Protein AF-E6WTG5-F1 (afdb_monomer_lite)

Structure (mmCIF, N/CA/C/O backbone):
data_AF-E6WTG5-F1
#
_entry.id   AF-E6WTG5-F1
#
loop_
_atom_site.group_PDB
_atom_site.id
_atom_site.type_symbol
_atom_site.label_atom_id
_atom_site.label_alt_id
_atom_site.label_comp_id
_atom_site.label_asym_id
_atom_site.label_entity_id
_atom_site.label_seq_id
_atom_site.pdbx_PDB_ins_code
_atom_site.Cartn_x
_atom_site.Cartn_y
_atom_site.Cartn_z
_atom_site.occupancy
_atom_site.B_iso_or_equiv
_atom_site.auth_seq_id
_atom_site.auth_comp_id
_atom_site.auth_asym_id
_atom_site.auth_atom_id
_atom_site.pdbx_PDB_model_num
ATOM 1 N N . MET A 1 1 ? -55.806 -38.878 -43.727 1.00 37.09 1 MET A N 1
ATOM 2 C CA . MET A 1 1 ? -55.555 -39.625 -42.471 1.00 37.09 1 MET A CA 1
ATOM 3 C C . MET A 1 1 ? -54.904 -38.629 -41.510 1.00 37.09 1 MET A C 1
ATOM 5 O O . MET A 1 1 ? -53.870 -38.101 -41.874 1.00 37.09 1 MET A O 1
ATOM 9 N N . ARG A 1 2 ? -55.672 -38.018 -40.585 1.00 30.31 2 ARG A N 1
ATOM 10 C CA . ARG A 1 2 ? -55.778 -38.358 -39.135 1.00 30.31 2 ARG A CA 1
ATOM 11 C C . ARG A 1 2 ? -54.402 -38.281 -38.440 1.00 30.31 2 ARG A C 1
ATOM 13 O O . ARG A 1 2 ? -53.539 -39.028 -38.864 1.00 30.31 2 ARG A O 1
ATOM 20 N N . ARG A 1 3 ? -54.117 -37.492 -37.391 1.00 32.03 3 ARG A N 1
ATOM 21 C CA . ARG A 1 3 ? -54.828 -36.660 -36.372 1.00 32.03 3 ARG A CA 1
ATOM 22 C C . ARG A 1 3 ? -53.809 -35.571 -35.916 1.00 32.03 3 ARG A C 1
ATOM 24 O O . ARG A 1 3 ? -52.623 -35.821 -36.071 1.00 32.03 3 ARG A O 1
ATOM 31 N N . GLY A 1 4 ? -54.142 -34.346 -35.483 1.00 29.91 4 GLY A N 1
ATOM 32 C CA . GLY A 1 4 ? -55.045 -33.945 -34.383 1.00 29.91 4 GLY A CA 1
ATOM 33 C C . GLY A 1 4 ? -54.337 -34.145 -33.025 1.00 29.91 4 GLY A C 1
ATOM 34 O O . GLY A 1 4 ? -53.703 -35.177 -32.868 1.00 29.91 4 GLY A O 1
ATOM 35 N N . THR A 1 5 ? -54.371 -33.294 -31.997 1.00 33.09 5 THR A N 1
ATOM 36 C CA . THR A 1 5 ? -55.092 -32.048 -31.686 1.00 33.09 5 THR A CA 1
ATOM 37 C C . THR A 1 5 ? -54.450 -31.477 -30.394 1.00 33.09 5 THR A C 1
ATOM 39 O O . THR A 1 5 ? -53.722 -32.180 -29.701 1.00 33.09 5 THR A O 1
ATOM 42 N N . THR A 1 6 ? -54.732 -30.208 -30.127 1.00 37.41 6 THR A N 1
ATOM 43 C CA . THR A 1 6 ? -54.242 -29.220 -29.140 1.00 37.41 6 THR A CA 1
ATOM 44 C C . THR A 1 6 ? -54.599 -29.493 -27.639 1.00 37.41 6 THR A C 1
ATOM 46 O O . THR A 1 6 ? -55.051 -30.596 -27.344 1.00 37.41 6 THR A O 1
ATOM 49 N N . PRO A 1 7 ? -54.357 -28.567 -26.664 1.00 51.53 7 PRO A N 1
ATOM 50 C CA . PRO A 1 7 ? -53.885 -28.836 -25.295 1.00 51.53 7 PRO A CA 1
ATOM 51 C C . PRO A 1 7 ? -55.025 -28.808 -24.248 1.00 51.53 7 PRO A C 1
ATOM 53 O O . PRO A 1 7 ? -56.198 -28.688 -24.598 1.00 51.53 7 PRO A O 1
ATOM 56 N N . SER A 1 8 ? -54.724 -28.888 -22.946 1.00 32.31 8 SER A N 1
ATOM 57 C CA . SER A 1 8 ? -55.720 -28.628 -21.892 1.00 32.31 8 SER A CA 1
ATOM 58 C C . SER A 1 8 ? -55.137 -27.882 -20.689 1.00 32.31 8 SER A C 1
ATOM 60 O O . SER A 1 8 ? -54.121 -28.270 -20.121 1.00 32.31 8 SER A O 1
ATOM 62 N N . LEU A 1 9 ? -55.822 -26.780 -20.382 1.00 35.47 9 LEU A N 1
ATOM 63 C CA . LEU A 1 9 ? -55.744 -25.874 -19.235 1.00 35.47 9 LEU A CA 1
ATOM 64 C C . LEU A 1 9 ? -56.622 -26.372 -18.066 1.00 35.47 9 LEU A C 1
ATOM 66 O O . LEU A 1 9 ? -57.478 -27.231 -18.274 1.00 35.47 9 LEU A O 1
ATOM 70 N N . PHE A 1 10 ? -56.510 -25.646 -16.938 1.00 28.92 10 PHE A N 1
ATOM 71 C CA . PHE A 1 10 ? -57.437 -25.547 -15.791 1.00 28.92 10 PHE A CA 1
ATOM 72 C C . PHE A 1 10 ? -57.290 -26.682 -14.742 1.00 28.92 10 PHE A C 1
ATOM 74 O O . PHE A 1 10 ? -57.021 -27.815 -15.104 1.00 28.92 10 PHE A O 1
ATOM 81 N N . VAL A 1 11 ? -57.377 -26.491 -13.415 1.00 33.28 11 VAL A N 1
ATOM 82 C CA . VAL A 1 11 ? -58.194 -25.596 -12.563 1.00 33.28 11 VAL A CA 1
ATOM 83 C C . VAL A 1 11 ? -57.530 -25.409 -11.174 1.00 33.28 11 VAL A C 1
ATOM 85 O O . VAL A 1 11 ? -56.882 -26.324 -10.673 1.00 33.28 11 VAL A O 1
ATOM 88 N N . ALA A 1 12 ? -57.768 -24.261 -10.526 1.00 37.66 12 ALA A N 1
ATOM 89 C CA . ALA A 1 12 ? -57.542 -23.995 -9.096 1.00 37.66 12 ALA A CA 1
ATOM 90 C C . ALA A 1 12 ? -58.719 -24.440 -8.192 1.00 37.66 12 ALA A C 1
ATOM 92 O O . ALA A 1 12 ? -59.865 -24.232 -8.569 1.00 37.66 12 ALA A O 1
ATOM 93 N N . CYS A 1 13 ? -58.452 -24.902 -6.962 1.00 27.14 13 CYS A N 1
ATOM 94 C CA . CYS A 1 13 ? -59.379 -24.866 -5.809 1.00 27.14 13 CYS A CA 1
ATOM 95 C C . CYS A 1 13 ? -58.527 -24.750 -4.526 1.00 27.14 13 CYS A C 1
ATOM 97 O O . CYS A 1 13 ? -57.662 -25.587 -4.303 1.00 27.14 13 CYS A O 1
ATOM 99 N N . LEU A 1 14 ? -58.518 -23.606 -3.831 1.00 31.81 14 LEU A N 1
ATOM 100 C CA . LEU A 1 14 ? -59.428 -23.168 -2.753 1.00 31.81 14 LEU A CA 1
ATOM 101 C C . LEU A 1 14 ? -59.332 -23.991 -1.456 1.00 31.81 14 LEU A C 1
ATOM 103 O O . LEU A 1 14 ? -59.615 -25.183 -1.420 1.00 31.81 14 LEU A O 1
ATOM 107 N N . ALA A 1 15 ? -58.958 -23.269 -0.399 1.00 39.28 15 ALA A N 1
ATOM 108 C CA . ALA A 1 15 ? -58.852 -23.690 0.987 1.00 39.28 15 ALA A CA 1
ATOM 109 C C . ALA A 1 15 ? -60.188 -24.156 1.588 1.00 39.28 15 ALA A C 1
ATOM 111 O O . ALA A 1 15 ? -61.240 -23.582 1.306 1.00 39.28 15 ALA A O 1
ATOM 112 N N . VAL A 1 16 ? -60.107 -25.114 2.514 1.00 36.44 16 VAL A N 1
ATOM 113 C CA . VAL A 1 16 ? -61.114 -25.354 3.553 1.00 36.44 16 VAL A CA 1
ATOM 114 C C . VAL A 1 16 ? -60.376 -25.527 4.878 1.00 36.44 16 VAL A C 1
ATOM 116 O O . VAL A 1 16 ? -59.556 -26.427 5.035 1.00 36.44 16 VAL A O 1
ATOM 119 N N . ALA A 1 17 ? -60.664 -24.625 5.815 1.00 39.59 17 ALA A N 1
ATOM 120 C CA . ALA A 1 17 ? -60.310 -24.745 7.219 1.00 39.59 17 ALA A CA 1
ATOM 121 C C . ALA A 1 17 ? -61.129 -25.867 7.880 1.00 39.59 17 ALA A C 1
ATOM 123 O O . ALA A 1 17 ? -62.323 -26.000 7.614 1.00 39.59 17 ALA A O 1
ATOM 124 N N . GLY A 1 18 ? -60.506 -26.629 8.780 1.00 25.45 18 GLY A N 1
ATOM 125 C CA . GLY A 1 18 ? -61.191 -27.650 9.568 1.00 25.45 18 GLY A CA 1
ATOM 126 C C . GLY A 1 18 ? -60.319 -28.257 10.666 1.00 25.45 18 GLY A C 1
ATOM 127 O O . GLY A 1 18 ? -59.571 -29.187 10.410 1.00 25.45 18 GLY A O 1
ATOM 128 N N . CYS A 1 19 ? -60.491 -27.727 11.879 1.00 26.67 19 CYS A N 1
ATOM 129 C CA . CYS A 1 19 ? -60.411 -28.405 13.180 1.00 26.67 19 CYS A CA 1
ATOM 130 C C . CYS A 1 19 ? -59.126 -29.156 13.587 1.00 26.67 19 CYS A C 1
ATOM 132 O O . CYS A 1 19 ? -58.966 -30.342 13.340 1.00 26.67 19 CYS A O 1
ATOM 134 N N . GLY A 1 20 ? -58.313 -28.449 14.377 1.00 28.08 20 GLY A N 1
ATOM 135 C CA . GLY A 1 20 ? -57.823 -28.859 15.699 1.00 28.08 20 GLY A CA 1
ATOM 136 C C . GLY A 1 20 ? -57.510 -30.332 15.965 1.00 28.08 20 GLY A C 1
ATOM 137 O O . GLY A 1 20 ? -58.392 -31.105 16.326 1.00 28.08 20 GLY A O 1
ATOM 138 N N . THR A 1 21 ? -56.217 -30.623 16.036 1.00 29.70 21 THR A N 1
ATOM 139 C CA . THR A 1 21 ? -55.657 -31.448 17.109 1.00 29.70 21 THR A CA 1
ATOM 140 C C . THR A 1 21 ? -54.552 -30.641 17.770 1.00 29.70 21 THR A C 1
ATOM 142 O O . THR A 1 21 ? -53.566 -30.269 17.143 1.00 29.70 21 THR A O 1
ATOM 145 N N . SER A 1 22 ? -54.788 -30.295 19.027 1.00 33.84 22 SER A N 1
ATOM 146 C CA . SER A 1 22 ? -53.804 -29.779 19.964 1.00 33.84 22 SER A CA 1
ATOM 147 C C . SER A 1 22 ? -52.671 -30.790 20.131 1.00 33.84 22 SER A C 1
ATOM 149 O O . SER A 1 22 ? -52.890 -31.820 20.768 1.00 33.84 22 SER A O 1
ATOM 151 N N . ASP A 1 23 ? -51.495 -30.473 19.594 1.00 26.91 23 ASP A N 1
ATOM 152 C CA . ASP A 1 23 ? -50.224 -31.002 20.088 1.00 26.91 23 ASP A CA 1
ATOM 153 C C . ASP A 1 23 ? -49.679 -30.011 21.128 1.00 26.91 23 ASP A C 1
ATOM 155 O O . ASP A 1 23 ? -49.322 -28.881 20.780 1.00 26.91 23 ASP A O 1
ATOM 159 N N . PRO A 1 24 ? -49.658 -30.374 22.420 1.00 38.91 24 PRO A N 1
ATOM 160 C CA . PRO A 1 24 ? -48.922 -29.646 23.430 1.00 38.91 24 PRO A CA 1
ATOM 161 C C . PRO A 1 24 ? -47.508 -30.222 23.442 1.00 38.91 24 PRO A C 1
ATOM 163 O O . PRO A 1 24 ? -47.292 -31.239 24.080 1.00 38.91 24 PRO A O 1
ATOM 166 N N . ASP A 1 25 ? -46.606 -29.643 22.650 1.00 31.42 25 ASP A N 1
ATOM 167 C CA . ASP A 1 25 ? -45.145 -29.638 22.864 1.00 31.42 25 ASP A CA 1
ATOM 168 C C . ASP A 1 25 ? -44.440 -29.134 21.595 1.00 31.42 25 ASP A C 1
ATOM 170 O O . ASP A 1 25 ? -43.686 -29.829 20.922 1.00 31.42 25 ASP A O 1
ATOM 174 N N . SER A 1 26 ? -44.662 -27.864 21.265 1.00 29.22 26 SER A N 1
ATO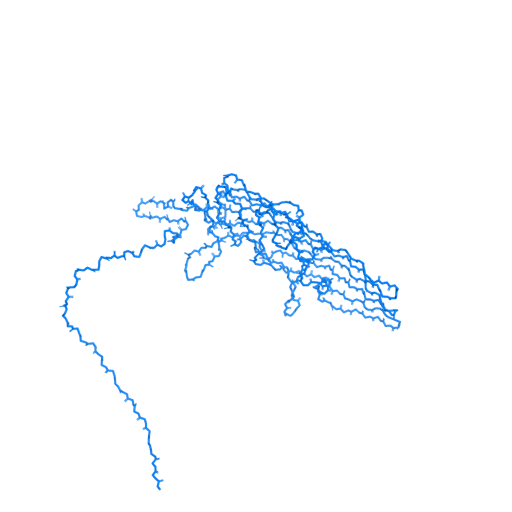M 175 C CA . SER A 1 26 ? -43.621 -27.077 20.610 1.00 29.22 26 SER A CA 1
ATOM 176 C C . SER A 1 26 ? -43.314 -25.917 21.540 1.00 29.22 26 SER A C 1
ATOM 178 O O . SER A 1 26 ? -43.822 -24.806 21.382 1.00 29.22 26 SER A O 1
ATOM 180 N N . SER A 1 27 ? -42.534 -26.212 22.581 1.00 31.59 27 SER A N 1
ATOM 181 C CA . SER A 1 27 ? -41.753 -25.194 23.270 1.00 31.59 27 SER A CA 1
ATOM 182 C C . SER A 1 27 ? -41.109 -24.330 22.196 1.00 31.59 27 SER A C 1
ATOM 184 O O . SER A 1 27 ? -40.355 -24.856 21.373 1.00 31.59 27 SER A O 1
ATOM 186 N N . GLY A 1 28 ? -41.467 -23.045 22.175 1.00 30.97 28 GLY A N 1
ATOM 187 C CA . GLY A 1 28 ? -40.797 -22.053 21.357 1.00 30.97 28 GLY A CA 1
ATOM 188 C C . GLY A 1 28 ? -39.306 -22.182 21.611 1.00 30.97 28 GLY A C 1
ATOM 189 O O . GLY A 1 28 ? -38.814 -21.817 22.676 1.00 30.97 28 GLY A O 1
ATOM 190 N N . ALA A 1 29 ? -38.602 -22.768 20.651 1.00 29.91 29 ALA A N 1
ATOM 191 C CA . ALA A 1 29 ? -37.217 -22.432 20.475 1.00 29.91 29 ALA A CA 1
ATOM 192 C C . ALA A 1 29 ? -37.279 -20.992 19.985 1.00 29.91 29 ALA A C 1
ATOM 194 O O . ALA A 1 29 ? -37.589 -20.749 18.820 1.00 29.91 29 ALA A O 1
ATOM 195 N N . ASP A 1 30 ? -37.087 -20.052 20.915 1.00 33.56 30 ASP A N 1
ATOM 196 C CA . ASP A 1 30 ? -36.438 -18.795 20.582 1.00 33.56 30 ASP A CA 1
ATOM 197 C C . ASP A 1 30 ? -35.359 -19.153 19.559 1.00 33.56 30 ASP A C 1
ATOM 199 O O . ASP A 1 30 ? -34.410 -19.884 19.878 1.00 33.56 30 ASP A O 1
ATOM 203 N N . GLU A 1 31 ? -35.526 -18.692 18.320 1.00 32.34 31 GLU A N 1
ATOM 204 C CA . GLU A 1 31 ? -34.374 -18.364 17.502 1.00 32.34 31 GLU A CA 1
ATOM 205 C C . GLU A 1 31 ? -33.567 -17.419 18.382 1.00 32.34 31 GLU A C 1
ATOM 207 O O . GLU A 1 31 ? -33.858 -16.229 18.489 1.00 32.34 31 GLU A O 1
ATOM 212 N N . ARG A 1 32 ? -32.607 -17.987 19.117 1.00 34.28 32 ARG A N 1
ATOM 213 C CA . ARG A 1 32 ? -31.504 -17.239 19.685 1.00 34.28 32 ARG A CA 1
ATOM 214 C C . ARG A 1 32 ? -30.837 -16.615 18.475 1.00 34.28 32 ARG A C 1
ATOM 216 O O . ARG A 1 32 ? -29.995 -17.245 17.843 1.00 34.28 32 ARG A O 1
ATOM 223 N N . SER A 1 33 ? -31.297 -15.413 18.138 1.00 41.44 33 SER A N 1
ATOM 224 C CA . SER A 1 33 ? -30.541 -14.406 17.421 1.00 41.44 33 SER A CA 1
ATOM 225 C C . SER A 1 33 ? -29.108 -14.557 17.889 1.00 41.44 33 SER A C 1
ATOM 227 O O . SER A 1 33 ? -28.865 -14.508 19.103 1.00 41.44 33 SER A O 1
ATOM 229 N N . ASP A 1 34 ? -28.218 -14.854 16.947 1.00 46.75 34 ASP A N 1
ATOM 230 C CA . ASP A 1 34 ? -26.791 -14.960 17.196 1.00 46.75 34 ASP A CA 1
ATOM 231 C C . ASP A 1 34 ? -26.408 -13.805 18.135 1.00 46.75 34 ASP A C 1
ATOM 233 O O . ASP A 1 34 ? -26.749 -12.660 17.818 1.00 46.75 34 ASP A O 1
ATOM 237 N N . PRO A 1 35 ? -25.862 -14.049 19.340 1.00 49.75 35 PRO A N 1
ATOM 238 C CA . PRO A 1 35 ? -25.582 -12.978 20.296 1.00 49.75 35 PRO A CA 1
ATOM 239 C C . PRO A 1 35 ? -24.672 -11.878 19.719 1.00 49.75 35 PRO A C 1
ATOM 241 O O . PRO A 1 35 ? -24.666 -10.773 20.264 1.00 49.75 35 PRO A O 1
ATOM 244 N N . ASP A 1 36 ? -24.002 -12.163 18.597 1.00 52.97 36 ASP A N 1
ATOM 245 C CA . ASP A 1 36 ? -23.184 -11.265 17.779 1.00 52.97 36 ASP A CA 1
ATOM 246 C C . ASP A 1 36 ? -23.955 -10.474 16.695 1.00 52.97 36 ASP A C 1
ATOM 248 O O . ASP A 1 36 ? -23.378 -9.639 15.997 1.00 52.97 36 ASP A O 1
ATOM 252 N N . SER A 1 37 ? -25.262 -10.700 16.539 1.00 50.31 37 SER A N 1
ATOM 253 C CA . SER A 1 37 ? -26.125 -10.032 15.555 1.00 50.31 37 SER A CA 1
ATOM 254 C C . SER A 1 37 ? -26.911 -8.878 16.192 1.00 50.31 37 SER A C 1
ATOM 256 O O . SER A 1 37 ? -28.054 -9.010 16.625 1.00 50.31 37 SER A O 1
ATOM 258 N N . GLY A 1 38 ? -26.285 -7.703 16.274 1.00 56.28 38 GLY A N 1
ATOM 259 C CA . GLY A 1 38 ? -26.928 -6.472 16.745 1.00 56.28 38 GLY A CA 1
ATOM 260 C C . GLY A 1 38 ? -26.180 -5.218 16.286 1.00 56.28 38 GLY A C 1
ATOM 261 O O . GLY A 1 38 ? -25.008 -5.308 15.915 1.00 56.28 38 GLY A O 1
ATOM 262 N N . PRO A 1 39 ? -26.824 -4.036 16.265 1.00 61.19 39 PRO A N 1
ATOM 263 C CA . PRO A 1 39 ? -26.136 -2.813 15.885 1.00 61.19 39 PRO A CA 1
ATOM 264 C C . PRO A 1 39 ? -25.130 -2.426 16.972 1.00 61.19 39 PRO A C 1
ATOM 266 O O . PRO A 1 39 ? -25.410 -2.568 18.164 1.00 61.19 39 PRO A O 1
ATOM 269 N N . CYS A 1 40 ? -23.975 -1.912 16.538 1.00 67.94 40 CYS A N 1
ATOM 270 C CA . CYS A 1 40 ? -22.819 -1.634 17.396 1.00 67.94 40 CYS A CA 1
ATOM 271 C C . CYS A 1 40 ? -23.163 -0.858 18.673 1.00 67.94 40 CYS A C 1
ATOM 273 O O . CYS A 1 40 ? -22.661 -1.155 19.749 1.00 67.94 40 CYS A O 1
ATOM 275 N N . VAL A 1 41 ? -24.052 0.127 18.541 1.00 62.78 41 VAL A N 1
ATOM 276 C CA . VAL A 1 41 ? -24.675 0.830 19.657 1.00 62.78 41 VAL A CA 1
ATOM 277 C C . VAL A 1 41 ? -26.176 0.806 19.403 1.00 62.78 41 VAL A C 1
ATOM 279 O O . VAL A 1 41 ? -26.643 1.326 18.390 1.00 62.78 41 VAL A O 1
ATOM 282 N N . SER A 1 42 ? -26.938 0.207 20.317 1.00 56.75 42 SER A N 1
ATOM 283 C CA . SER A 1 42 ? -28.399 0.339 20.338 1.00 56.75 42 SER A CA 1
ATOM 284 C C . SER A 1 42 ? -28.778 1.333 21.427 1.00 56.75 42 SER A C 1
ATOM 286 O O . SER A 1 42 ? -28.376 1.157 22.577 1.00 56.75 42 SER A O 1
ATOM 288 N N . TYR A 1 43 ? -29.550 2.361 21.080 1.00 45.78 43 TYR A N 1
ATOM 289 C CA . TYR A 1 43 ? -30.201 3.223 22.065 1.00 45.78 43 TYR A CA 1
ATOM 290 C C . TYR A 1 43 ? -31.669 2.819 22.185 1.00 45.78 43 TYR A C 1
ATOM 292 O O . TYR A 1 43 ? -32.435 2.960 21.227 1.00 45.78 43 TYR A O 1
ATOM 300 N N . TYR A 1 44 ? -32.057 2.323 23.357 1.00 54.78 44 TYR A N 1
ATOM 301 C CA . TYR A 1 44 ? -33.438 1.973 23.663 1.00 54.78 44 TYR A CA 1
ATOM 302 C C . TYR A 1 44 ? -34.145 3.196 24.252 1.00 54.78 44 TYR A C 1
ATOM 304 O O . TYR A 1 44 ? -33.959 3.565 25.414 1.00 54.78 44 TYR A O 1
ATOM 312 N N . ALA A 1 45 ? -34.930 3.879 23.414 1.00 45.66 45 ALA A N 1
ATOM 313 C CA . ALA A 1 45 ? -35.616 5.124 23.774 1.00 45.66 45 ALA A CA 1
ATOM 314 C C . ALA A 1 45 ? -36.676 4.947 24.880 1.00 45.66 45 ALA A C 1
ATOM 316 O O . ALA A 1 45 ? -37.075 5.916 25.523 1.00 45.66 45 ALA A O 1
ATOM 317 N N . ASP A 1 46 ? -37.145 3.721 25.086 1.00 55.19 46 ASP A N 1
ATOM 318 C CA . ASP A 1 46 ? -38.135 3.315 26.078 1.00 55.19 46 ASP A CA 1
ATOM 319 C C . ASP A 1 46 ? -37.537 3.065 27.470 1.00 55.19 46 ASP A C 1
ATOM 321 O O . ASP A 1 46 ? -38.212 3.331 28.467 1.00 55.19 46 ASP A O 1
ATOM 325 N N . SER A 1 47 ? -36.278 2.627 27.558 1.00 48.31 47 SER A N 1
ATOM 326 C CA . SER A 1 47 ? -35.591 2.391 28.836 1.00 48.31 47 SER A CA 1
ATOM 327 C C . SER A 1 47 ? -34.488 3.406 29.162 1.00 48.31 47 SER A C 1
ATOM 329 O O . SER A 1 47 ? -33.990 3.410 30.287 1.00 48.31 47 SER A O 1
ATOM 331 N N . AS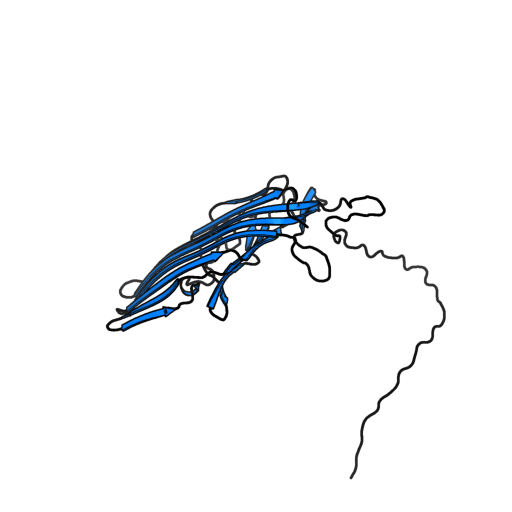N A 1 48 ? -34.124 4.299 28.229 1.00 42.12 48 ASN A N 1
ATOM 332 C CA . ASN A 1 48 ? -32.891 5.103 28.286 1.00 42.12 48 ASN A CA 1
ATOM 333 C C . ASN A 1 48 ? -31.620 4.245 28.448 1.00 42.12 48 ASN A C 1
ATOM 335 O O . ASN A 1 48 ? -30.574 4.764 28.845 1.00 42.12 48 ASN A O 1
ATOM 339 N N . GLU A 1 49 ? -31.690 2.948 28.146 1.00 36.12 49 GLU A N 1
ATOM 340 C CA . GLU A 1 49 ? -30.537 2.060 28.205 1.00 36.12 49 GLU A CA 1
ATOM 341 C C . GLU A 1 49 ? -29.778 2.112 26.880 1.00 36.12 49 GLU A C 1
ATOM 343 O O . GLU A 1 49 ? -30.346 2.043 25.785 1.00 36.12 49 GLU A O 1
ATOM 348 N N . VAL A 1 50 ? -28.461 2.228 26.994 1.00 46.91 50 VAL A N 1
ATOM 349 C CA . VAL A 1 50 ? -27.542 1.932 25.902 1.00 46.91 50 VAL A CA 1
ATOM 350 C C . VAL A 1 50 ? -27.213 0.450 26.029 1.00 46.91 50 VAL A C 1
ATOM 352 O O . VAL A 1 50 ? -26.825 0.001 27.106 1.00 46.91 50 VAL A O 1
ATOM 355 N N . ALA A 1 51 ? -27.413 -0.333 24.970 1.00 49.38 51 ALA A N 1
ATOM 356 C CA . ALA A 1 51 ? -27.007 -1.734 24.994 1.00 49.38 51 ALA A CA 1
ATOM 357 C C . ALA A 1 51 ? -25.473 -1.807 25.033 1.00 49.38 51 ALA A C 1
ATOM 359 O O . ALA A 1 51 ? -24.822 -1.566 24.021 1.00 49.38 51 ALA A O 1
ATOM 360 N N . ASP A 1 52 ? -24.918 -2.159 26.191 1.00 51.22 52 ASP A N 1
ATOM 361 C CA . ASP A 1 52 ? -23.479 -2.212 26.517 1.00 51.22 52 ASP A CA 1
ATOM 362 C C . ASP A 1 52 ? -22.677 -3.309 25.783 1.00 51.22 52 ASP A C 1
ATOM 364 O O . ASP A 1 52 ? -21.637 -3.751 26.261 1.00 51.22 52 ASP A O 1
ATOM 368 N N . ARG A 1 53 ? -23.147 -3.827 24.643 1.00 63.56 53 ARG A N 1
ATOM 369 C CA . ARG A 1 53 ? -22.510 -5.010 24.039 1.00 63.56 53 ARG A CA 1
ATOM 370 C C . ARG A 1 53 ? -21.325 -4.671 23.132 1.00 63.56 53 ARG A C 1
ATOM 372 O O . ARG A 1 53 ? -20.364 -5.431 23.117 1.00 63.56 53 ARG A O 1
ATOM 379 N N . GLY A 1 54 ? -21.377 -3.542 22.426 1.00 74.81 54 GLY A N 1
ATOM 380 C CA . GLY A 1 54 ? -20.309 -3.065 21.548 1.00 74.81 54 GLY A CA 1
ATOM 381 C C . GLY A 1 54 ? -19.962 -1.602 21.820 1.00 74.81 54 GLY A C 1
ATOM 382 O O . GLY A 1 54 ? -20.814 -0.795 22.194 1.00 74.81 54 GLY A O 1
ATOM 383 N N . GLN A 1 55 ? -18.693 -1.245 21.636 1.00 84.25 55 GLN A N 1
ATOM 384 C CA . GLN A 1 55 ? -18.209 0.126 21.728 1.00 84.25 55 GLN A CA 1
ATOM 385 C C . GLN A 1 55 ? -17.872 0.649 20.333 1.00 84.25 55 GLN A C 1
ATOM 387 O O . GLN A 1 55 ? -17.019 0.098 19.636 1.00 84.25 55 GLN A O 1
ATOM 392 N N . LEU A 1 56 ? -18.478 1.774 19.945 1.00 86.75 56 LEU A N 1
ATOM 393 C CA . LEU A 1 56 ? -18.026 2.503 18.764 1.00 86.75 56 LEU A CA 1
ATOM 394 C C . LEU A 1 56 ? -16.628 3.077 19.022 1.00 86.75 56 LEU A C 1
ATOM 396 O O . LEU A 1 56 ? -16.426 3.872 19.944 1.00 86.75 56 LEU A O 1
ATOM 400 N N . VAL A 1 57 ? -15.678 2.699 18.175 1.00 91.50 57 VAL A N 1
ATOM 401 C CA . VAL A 1 57 ? -14.292 3.170 18.206 1.00 91.50 57 VAL A CA 1
ATOM 402 C C . VAL A 1 57 ? -13.885 3.708 16.840 1.00 91.50 57 VAL A C 1
ATOM 404 O O . VAL A 1 57 ? -14.586 3.534 15.843 1.00 91.50 57 VAL A O 1
ATOM 407 N N . GLN A 1 58 ? -12.730 4.360 16.790 1.00 94.44 58 GLN A N 1
ATOM 408 C CA . GLN A 1 58 ? -12.089 4.773 15.552 1.00 94.44 58 GLN A CA 1
ATOM 409 C C . GLN A 1 58 ? -10.707 4.130 15.450 1.00 94.44 58 GLN A C 1
ATOM 411 O O . GLN A 1 58 ? -9.960 4.063 16.426 1.00 94.44 58 GLN A O 1
ATOM 416 N N . LEU A 1 59 ? -10.381 3.642 14.260 1.00 97.56 59 LEU A N 1
ATOM 417 C CA . LEU A 1 59 ? -9.091 3.075 13.907 1.00 97.56 59 LEU A CA 1
ATOM 418 C C . LEU A 1 59 ? -8.320 4.128 13.119 1.00 97.56 59 LEU A C 1
ATOM 420 O O . LEU A 1 59 ? -8.633 4.378 11.956 1.00 97.56 59 LEU A O 1
ATOM 424 N N . ASP A 1 60 ? -7.321 4.729 13.753 1.00 98.31 60 ASP A N 1
ATOM 425 C CA . ASP A 1 60 ? -6.385 5.639 13.102 1.00 98.31 60 ASP A CA 1
ATOM 426 C C . ASP A 1 60 ? -5.143 4.861 12.700 1.00 98.31 60 ASP A C 1
ATOM 428 O O . ASP A 1 60 ? -4.474 4.270 13.553 1.00 98.31 60 ASP A O 1
ATOM 432 N N . PHE A 1 61 ? -4.799 4.863 11.416 1.00 98.38 61 PHE A N 1
ATOM 433 C CA . PHE A 1 61 ? -3.645 4.118 10.948 1.00 98.38 61 PHE A CA 1
ATOM 434 C C . PHE A 1 61 ? -2.823 4.830 9.881 1.00 98.38 61 PHE A C 1
ATOM 436 O O . PHE A 1 61 ? -3.295 5.664 9.111 1.00 98.38 61 PHE A O 1
ATOM 443 N N . THR A 1 62 ? -1.547 4.467 9.852 1.00 98.56 62 THR A N 1
ATOM 444 C CA . THR A 1 62 ? -0.575 4.858 8.838 1.00 98.56 62 THR A CA 1
ATOM 445 C C . THR A 1 62 ? -0.065 3.603 8.156 1.00 98.56 62 THR A C 1
ATOM 447 O O . THR A 1 62 ? 0.270 2.628 8.837 1.00 98.56 62 THR A O 1
ATOM 450 N N . PHE A 1 63 ? 0.050 3.643 6.837 1.00 98.19 63 PHE A N 1
ATOM 451 C CA . PHE A 1 63 ? 0.569 2.545 6.039 1.00 98.19 63 PHE A CA 1
ATOM 452 C C . PHE A 1 63 ? 1.604 3.078 5.060 1.00 98.19 63 PHE A C 1
ATOM 454 O O . PHE A 1 63 ? 1.358 4.056 4.356 1.00 98.19 63 PHE A O 1
ATOM 461 N N . ARG A 1 64 ? 2.765 2.432 5.023 1.00 97.75 64 ARG A N 1
ATOM 462 C CA . ARG A 1 64 ? 3.795 2.659 4.023 1.00 97.75 64 ARG A CA 1
ATOM 463 C C . ARG A 1 64 ? 4.321 1.320 3.547 1.00 97.75 64 ARG A C 1
ATOM 465 O O . ARG A 1 64 ? 4.824 0.512 4.324 1.00 97.75 64 ARG A O 1
ATOM 472 N N . TYR A 1 65 ? 4.241 1.133 2.247 1.00 94.75 65 TYR A N 1
ATOM 473 C CA . TYR A 1 65 ? 4.750 -0.013 1.533 1.00 94.75 65 TYR A CA 1
ATOM 474 C C . TYR A 1 65 ? 5.733 0.488 0.472 1.00 94.75 65 TYR A C 1
ATOM 476 O O . TYR A 1 65 ? 5.434 1.423 -0.269 1.00 94.75 65 TYR A O 1
ATOM 484 N N . ALA A 1 66 ? 6.930 -0.088 0.433 1.00 95.12 66 ALA A N 1
ATOM 485 C CA . ALA A 1 66 ? 7.936 0.256 -0.563 1.00 95.12 66 ALA A CA 1
ATOM 486 C C . ALA A 1 66 ? 8.630 -1.001 -1.072 1.00 95.12 66 ALA A C 1
ATOM 488 O O . ALA A 1 66 ? 8.912 -1.914 -0.290 1.00 95.12 66 ALA A O 1
ATOM 489 N N . ALA A 1 67 ? 8.944 -1.013 -2.364 1.00 93.50 67 ALA A N 1
ATOM 490 C CA . ALA A 1 67 ? 9.743 -2.053 -2.986 1.00 93.50 67 ALA A CA 1
ATOM 491 C C . ALA A 1 67 ? 10.760 -1.465 -3.959 1.00 93.50 67 ALA A C 1
ATOM 493 O O . ALA A 1 67 ? 10.516 -0.442 -4.599 1.00 93.50 67 ALA A O 1
ATOM 494 N N . THR A 1 68 ? 11.902 -2.132 -4.078 1.00 93.69 68 THR A N 1
ATOM 495 C CA . THR A 1 68 ? 12.939 -1.838 -5.064 1.00 93.69 68 THR A CA 1
ATOM 496 C C . THR A 1 68 ? 13.432 -3.128 -5.701 1.00 93.69 68 THR A C 1
ATOM 498 O O . THR A 1 68 ? 13.519 -4.180 -5.063 1.00 93.69 68 THR A O 1
ATOM 501 N N . ARG A 1 69 ? 13.768 -3.053 -6.985 1.00 90.50 69 ARG A N 1
ATOM 502 C CA . ARG A 1 69 ? 14.318 -4.165 -7.751 1.00 90.50 69 ARG A CA 1
ATOM 503 C C . ARG A 1 69 ? 15.413 -3.655 -8.665 1.00 90.50 69 ARG A C 1
ATOM 505 O O . ARG A 1 69 ? 15.158 -2.817 -9.525 1.00 90.50 69 ARG A O 1
ATOM 512 N N . SER A 1 70 ? 16.598 -4.223 -8.494 1.00 90.12 70 SER A N 1
ATOM 513 C CA . SER A 1 70 ? 17.757 -3.972 -9.342 1.00 90.12 70 SER A CA 1
ATOM 514 C C . SER A 1 70 ? 18.276 -5.300 -9.866 1.00 90.12 70 SER A C 1
ATOM 516 O O . SER A 1 70 ? 18.517 -6.231 -9.096 1.00 90.12 70 SER A O 1
ATOM 518 N N . MET A 1 71 ? 18.435 -5.410 -11.180 1.00 88.94 71 MET A N 1
ATOM 519 C CA . MET A 1 71 ? 18.876 -6.638 -11.830 1.00 88.94 71 MET A CA 1
ATOM 520 C C . MET A 1 71 ? 19.768 -6.319 -13.021 1.00 88.94 71 MET A C 1
ATOM 522 O O . MET A 1 71 ? 19.512 -5.391 -13.785 1.00 88.94 71 MET A O 1
ATOM 526 N N . ARG A 1 72 ? 20.804 -7.138 -13.201 1.00 89.62 72 ARG A N 1
ATOM 527 C CA . ARG A 1 72 ? 21.560 -7.220 -14.448 1.00 89.62 72 ARG A CA 1
ATOM 528 C C . ARG A 1 72 ? 21.617 -8.669 -14.896 1.00 89.62 72 ARG A C 1
ATOM 530 O O . ARG A 1 72 ? 21.896 -9.545 -14.080 1.00 89.62 72 ARG A O 1
ATOM 537 N N . ALA A 1 73 ? 21.342 -8.908 -16.168 1.00 89.00 73 ALA A N 1
ATOM 538 C CA . ALA A 1 73 ? 21.340 -10.235 -16.765 1.00 89.00 73 ALA A CA 1
ATOM 539 C C . ALA A 1 73 ? 21.946 -10.207 -18.174 1.00 89.00 73 ALA A C 1
ATOM 541 O O . ALA A 1 73 ? 21.975 -9.164 -18.830 1.00 89.00 73 ALA A O 1
ATOM 542 N N . GLY A 1 74 ? 22.385 -11.376 -18.639 1.00 86.56 74 GLY A N 1
ATOM 543 C CA . GLY A 1 74 ? 22.986 -11.566 -19.959 1.00 86.56 74 GLY A CA 1
ATOM 544 C C . GLY A 1 74 ? 24.512 -11.446 -19.977 1.00 86.56 74 GLY A C 1
ATOM 545 O O . GLY A 1 74 ? 25.133 -10.944 -19.038 1.00 86.56 74 GLY A O 1
ATOM 546 N N . ASP A 1 75 ? 25.100 -11.947 -21.057 1.00 76.56 75 ASP A N 1
ATOM 547 C CA . ASP A 1 75 ? 26.516 -11.872 -21.393 1.00 76.56 75 ASP A CA 1
ATOM 548 C C . ASP A 1 75 ? 26.697 -11.613 -22.903 1.00 76.56 75 ASP A C 1
ATOM 550 O O . ASP A 1 75 ? 25.783 -11.782 -23.713 1.00 76.56 75 ASP A O 1
ATOM 554 N N . GLY A 1 76 ? 27.878 -11.127 -23.294 1.00 81.69 76 GLY A N 1
ATOM 555 C CA . GLY A 1 76 ? 28.188 -10.854 -24.701 1.00 81.69 76 GLY A CA 1
ATOM 556 C C . GLY A 1 76 ? 27.260 -9.814 -25.344 1.00 81.69 76 GLY A C 1
ATOM 557 O O . GLY A 1 76 ? 27.126 -8.698 -24.842 1.00 81.69 76 GLY A O 1
ATOM 558 N N . ASP A 1 77 ? 26.650 -10.179 -26.474 1.00 83.62 77 ASP A N 1
ATOM 559 C CA . ASP A 1 77 ? 25.860 -9.272 -27.320 1.00 83.62 77 ASP A CA 1
ATOM 560 C C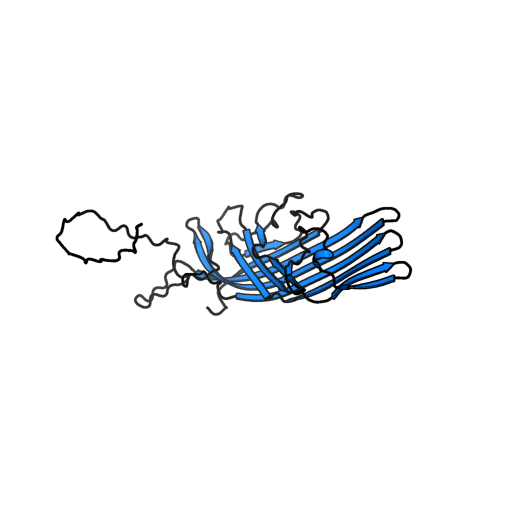 . ASP A 1 77 ? 24.427 -9.042 -26.818 1.00 83.62 77 ASP A C 1
ATOM 562 O O . ASP A 1 77 ? 23.735 -8.166 -27.338 1.00 83.62 77 ASP A O 1
ATOM 566 N N . THR A 1 78 ? 23.977 -9.794 -25.804 1.00 89.88 78 THR A N 1
ATOM 567 C CA . THR A 1 78 ? 22.659 -9.614 -25.184 1.00 89.88 78 THR A CA 1
ATOM 568 C C . THR A 1 78 ? 22.797 -9.266 -23.708 1.00 89.88 78 THR A C 1
ATOM 570 O O . THR A 1 78 ? 23.258 -10.074 -22.909 1.00 89.88 78 THR A O 1
ATOM 573 N N . THR A 1 79 ? 22.362 -8.067 -23.322 1.00 94.06 79 THR A N 1
ATOM 574 C CA . THR A 1 79 ? 22.389 -7.606 -21.925 1.00 94.06 79 THR A CA 1
ATOM 575 C C . THR A 1 79 ? 21.070 -6.957 -21.537 1.00 94.06 79 THR A C 1
ATOM 577 O O . THR A 1 79 ? 20.405 -6.335 -22.365 1.00 94.06 79 THR A O 1
ATOM 580 N N . MET A 1 80 ? 20.698 -7.081 -20.267 1.00 92.88 80 MET A N 1
ATOM 581 C CA . MET A 1 80 ? 19.541 -6.416 -19.680 1.00 92.88 80 MET A CA 1
ATOM 582 C C . MET A 1 80 ? 19.921 -5.808 -18.333 1.00 92.88 80 MET A C 1
ATOM 584 O O . MET A 1 80 ? 20.528 -6.471 -17.492 1.00 92.88 80 MET A O 1
ATOM 588 N N . GLU A 1 81 ? 19.567 -4.544 -18.141 1.00 93.50 81 GLU A N 1
ATOM 589 C CA . GLU A 1 81 ? 19.698 -3.815 -16.880 1.00 93.50 81 GLU A CA 1
ATOM 590 C C . GLU A 1 81 ? 18.314 -3.297 -16.479 1.00 93.50 81 GLU A C 1
ATOM 592 O O . GLU A 1 81 ? 17.620 -2.706 -17.304 1.00 93.50 81 GLU A O 1
ATOM 597 N N . LEU A 1 82 ? 17.907 -3.527 -15.234 1.00 92.38 82 LEU A N 1
ATOM 598 C CA . LEU A 1 82 ? 16.627 -3.109 -14.666 1.00 92.38 82 LEU A CA 1
ATOM 599 C C . LEU A 1 82 ? 16.882 -2.418 -13.332 1.00 92.38 82 LEU A C 1
ATOM 601 O O . LEU A 1 82 ? 17.534 -3.001 -12.469 1.00 92.38 82 LEU A O 1
ATOM 605 N N . ASP A 1 83 ? 16.290 -1.242 -13.155 1.00 93.44 83 ASP A N 1
ATOM 606 C CA . ASP A 1 83 ? 16.195 -0.541 -11.878 1.00 93.44 83 ASP A CA 1
ATOM 607 C C . ASP A 1 83 ? 14.776 0.013 -11.727 1.00 93.44 83 ASP A C 1
ATOM 609 O O . ASP A 1 83 ? 14.344 0.861 -12.509 1.00 93.44 83 ASP A O 1
ATOM 613 N N . ALA A 1 84 ? 14.033 -0.471 -10.736 1.00 93.88 84 ALA A N 1
ATOM 614 C CA . ALA A 1 84 ? 12.648 -0.081 -10.497 1.00 93.88 84 ALA A CA 1
ATOM 615 C C . ALA A 1 84 ? 12.340 0.057 -9.005 1.00 93.88 84 ALA A C 1
ATOM 617 O O . ALA A 1 84 ? 12.927 -0.621 -8.162 1.00 93.88 84 ALA A O 1
ATOM 618 N N . GLN A 1 85 ? 11.394 0.934 -8.688 1.00 94.81 85 GLN A N 1
ATOM 619 C CA . GLN A 1 85 ? 10.916 1.198 -7.341 1.00 94.81 85 GLN A CA 1
ATOM 620 C C . GLN A 1 85 ? 9.419 1.514 -7.339 1.00 94.81 85 GLN A C 1
ATOM 622 O O . GLN A 1 85 ? 8.913 2.183 -8.244 1.00 94.81 85 GLN A O 1
ATOM 627 N N . SER A 1 86 ? 8.725 1.081 -6.294 1.00 94.44 86 SER A N 1
ATOM 628 C CA . SER A 1 86 ? 7.359 1.492 -5.998 1.00 94.44 86 SER A CA 1
ATOM 629 C C . SER A 1 86 ? 7.255 1.954 -4.555 1.00 94.44 86 SER A C 1
ATOM 631 O O . SER A 1 86 ? 7.999 1.511 -3.675 1.00 94.44 86 SER A O 1
ATOM 633 N N . GLN A 1 87 ? 6.331 2.875 -4.324 1.00 95.62 87 GLN A N 1
ATOM 634 C CA . GLN A 1 87 ? 5.995 3.357 -2.998 1.00 95.62 87 GLN A CA 1
ATOM 635 C C . GLN A 1 87 ? 4.497 3.606 -2.938 1.00 95.62 87 GLN A C 1
ATOM 637 O O . GLN A 1 87 ? 3.940 4.243 -3.825 1.00 95.62 87 GLN A O 1
ATOM 642 N N . LEU A 1 88 ? 3.862 3.126 -1.878 1.00 96.31 88 LEU A N 1
ATOM 643 C CA . LEU A 1 88 ? 2.505 3.468 -1.496 1.00 96.31 88 LEU A CA 1
ATOM 644 C C . LEU A 1 88 ? 2.552 3.945 -0.054 1.00 96.31 88 LEU A C 1
ATOM 646 O O . LEU A 1 88 ? 3.078 3.255 0.817 1.00 96.31 88 LEU A O 1
ATOM 650 N N . GLU A 1 89 ? 2.033 5.136 0.203 1.00 97.75 89 GLU A N 1
ATOM 651 C CA . GLU A 1 89 ? 1.981 5.691 1.547 1.00 97.75 89 GLU A CA 1
ATOM 652 C C . GLU A 1 89 ? 0.675 6.424 1.791 1.00 97.75 89 GLU A C 1
ATOM 654 O O . GLU A 1 89 ? 0.176 7.142 0.927 1.00 97.75 89 GLU A O 1
ATOM 659 N N . GLY A 1 90 ? 0.123 6.262 2.986 1.00 98.06 90 GLY A N 1
ATOM 660 C CA . GLY A 1 90 ? -1.104 6.934 3.351 1.00 98.06 90 GLY A CA 1
ATOM 661 C C . GLY A 1 90 ? -1.433 6.849 4.827 1.00 98.06 90 GLY A C 1
ATOM 662 O O . GLY A 1 90 ? -0.815 6.127 5.614 1.00 98.06 90 GLY A O 1
ATOM 663 N N . THR A 1 91 ? -2.443 7.625 5.184 1.00 98.50 91 THR A N 1
ATOM 664 C CA . THR A 1 91 ? -3.048 7.653 6.510 1.00 98.50 91 THR A CA 1
ATOM 665 C C . THR A 1 91 ? -4.550 7.559 6.359 1.00 98.50 91 THR A C 1
ATOM 667 O O . THR A 1 91 ? -5.104 8.115 5.407 1.00 98.50 91 THR A O 1
ATOM 670 N N . ALA A 1 92 ? -5.204 6.884 7.289 1.00 97.94 92 ALA A N 1
ATOM 671 C CA . ALA A 1 92 ? -6.643 6.734 7.272 1.00 97.94 92 ALA A CA 1
ATOM 672 C C . ALA A 1 92 ? -7.209 6.639 8.686 1.00 97.94 92 ALA A C 1
ATOM 674 O O . ALA A 1 92 ? -6.531 6.210 9.621 1.00 97.94 92 ALA A O 1
ATOM 675 N N . SER A 1 93 ? -8.464 7.047 8.801 1.00 97.25 93 SER A N 1
ATOM 676 C CA . SER A 1 93 ? -9.278 6.961 10.003 1.00 97.25 93 SER A CA 1
ATOM 677 C C . SER A 1 93 ? -10.595 6.311 9.617 1.00 97.25 93 SER A C 1
ATOM 679 O O . SER A 1 93 ? -11.243 6.763 8.676 1.00 97.25 93 SER A O 1
ATOM 681 N N . GLN A 1 94 ? -11.012 5.267 10.322 1.00 94.88 94 GLN A N 1
ATOM 682 C CA . GLN A 1 94 ? -12.293 4.604 10.061 1.00 94.88 94 GLN A CA 1
ATOM 683 C C . GLN A 1 94 ? -13.003 4.246 11.355 1.00 94.88 94 GLN A C 1
ATOM 685 O O . GLN A 1 94 ? -12.353 3.877 12.331 1.00 94.88 94 GLN A O 1
ATOM 690 N N . LEU A 1 95 ? -14.329 4.342 11.373 1.00 91.44 95 LEU A N 1
ATOM 691 C CA . LEU A 1 95 ? -15.108 3.824 12.491 1.00 91.44 95 LEU A CA 1
ATOM 692 C C . LEU A 1 95 ? -15.117 2.287 12.470 1.00 91.44 95 LEU A C 1
ATOM 694 O O . LEU A 1 95 ? -14.995 1.657 11.419 1.00 91.44 95 LEU A O 1
ATOM 698 N N . ALA A 1 96 ? -15.234 1.694 13.650 1.00 90.69 96 ALA A N 1
ATOM 699 C CA . ALA A 1 96 ? -15.382 0.260 13.848 1.00 90.69 96 ALA A CA 1
ATOM 700 C C . ALA A 1 96 ? -16.219 -0.000 15.101 1.00 90.69 96 ALA A C 1
ATOM 702 O O . ALA A 1 96 ? -16.283 0.841 16.003 1.00 90.69 96 ALA A O 1
ATOM 703 N N . CYS A 1 97 ? -16.820 -1.182 15.175 1.00 88.12 97 CYS A N 1
ATOM 704 C CA . CYS A 1 97 ? -17.386 -1.679 16.415 1.00 88.12 97 CYS A CA 1
ATOM 705 C C . CYS A 1 97 ? -16.395 -2.580 17.134 1.00 88.12 97 CYS A C 1
ATOM 707 O O . CYS A 1 97 ? -15.948 -3.558 16.547 1.00 88.12 97 CYS A O 1
ATOM 709 N N . ALA A 1 98 ? -16.063 -2.267 18.380 1.00 88.75 98 ALA A N 1
ATOM 710 C CA . ALA A 1 98 ? -15.272 -3.133 19.240 1.00 88.75 98 ALA A CA 1
ATOM 711 C C . ALA A 1 98 ? -16.195 -3.949 20.152 1.00 88.75 98 ALA A C 1
ATOM 713 O O . ALA A 1 98 ? -17.076 -3.382 20.797 1.00 88.75 98 ALA A O 1
ATOM 714 N N . TRP A 1 99 ? -15.964 -5.253 20.227 1.00 86.06 99 TRP A N 1
ATOM 715 C CA . TRP A 1 99 ? -16.697 -6.184 21.079 1.00 86.06 99 TRP A CA 1
ATOM 716 C C . TRP A 1 99 ? -15.720 -6.888 22.004 1.00 86.06 99 TRP A C 1
ATOM 718 O O . TRP A 1 99 ? -14.732 -7.454 21.529 1.00 86.06 99 TRP A O 1
ATOM 728 N N . ASP A 1 100 ? -16.005 -6.887 23.300 1.00 83.94 100 ASP A N 1
ATOM 729 C CA . ASP A 1 100 ? -15.263 -7.725 24.234 1.00 83.94 100 ASP A CA 1
ATOM 730 C C . ASP A 1 100 ? -15.588 -9.198 23.949 1.00 83.94 100 ASP A C 1
ATOM 732 O O . ASP A 1 100 ? -16.747 -9.587 23.785 1.00 83.94 100 ASP A O 1
ATOM 736 N N . THR A 1 101 ? -14.552 -10.024 23.870 1.00 78.75 101 THR A N 1
ATOM 737 C CA . THR A 1 101 ? -14.686 -11.479 23.703 1.00 78.75 101 THR A CA 1
ATOM 738 C C . THR A 1 101 ? -14.795 -12.161 25.067 1.00 78.75 101 THR A C 1
ATOM 740 O O . THR A 1 101 ? -14.377 -11.611 26.092 1.00 78.75 101 THR A O 1
ATOM 743 N N . VAL A 1 102 ? -15.342 -13.379 25.102 1.00 75.81 102 VAL A N 1
ATOM 744 C CA . VAL A 1 102 ? -15.529 -14.146 26.350 1.00 75.81 102 VAL A CA 1
ATOM 745 C C . VAL A 1 102 ? -14.178 -14.488 26.998 1.00 75.81 102 VAL A C 1
ATOM 747 O O . VAL A 1 102 ? -14.069 -14.601 28.219 1.00 75.81 102 VAL A O 1
ATOM 750 N N . GLU A 1 103 ? -13.137 -14.587 26.180 1.00 79.12 103 GLU A N 1
ATOM 751 C CA . GLU A 1 103 ? -11.760 -14.929 26.513 1.00 79.12 103 GLU A CA 1
ATOM 752 C C . GLU A 1 103 ? -10.936 -13.720 27.008 1.00 79.12 103 GLU A C 1
ATOM 754 O O . GLU A 1 103 ? -9.752 -13.858 27.320 1.00 79.12 103 GLU A O 1
ATOM 759 N N . GLY A 1 104 ? -11.550 -12.536 27.137 1.00 78.12 104 GLY A N 1
ATOM 760 C CA . GLY A 1 104 ? -10.890 -11.314 27.622 1.00 78.12 104 GLY A CA 1
ATOM 761 C C . GLY A 1 104 ? -10.111 -10.544 26.550 1.00 78.12 104 GLY A C 1
ATOM 762 O O . GLY A 1 104 ? -9.300 -9.677 26.875 1.00 78.12 104 GLY A O 1
ATOM 763 N N . GLY A 1 105 ? -10.348 -10.878 25.285 1.00 84.50 105 GLY A N 1
ATOM 764 C CA . GLY A 1 105 ? -9.863 -10.201 24.089 1.00 84.50 105 GLY A CA 1
ATOM 765 C C . GLY A 1 105 ? -10.868 -9.218 23.467 1.00 84.50 105 GLY A C 1
ATOM 766 O O . GLY A 1 105 ? -11.917 -8.953 24.051 1.00 84.50 105 GLY A O 1
ATOM 767 N N . VAL A 1 106 ? -10.593 -8.730 22.253 1.00 87.06 106 VAL A N 1
ATOM 768 C CA . VAL A 1 106 ? -11.435 -7.774 21.510 1.00 87.06 106 VAL A CA 1
ATOM 769 C C . VAL A 1 106 ? -11.599 -8.197 20.047 1.00 87.06 106 VAL A C 1
ATOM 771 O O . VAL A 1 106 ? -10.621 -8.465 19.348 1.00 87.06 106 VAL A O 1
ATOM 774 N N . ARG A 1 107 ? -12.837 -8.185 19.548 1.00 87.75 107 ARG A N 1
ATOM 775 C CA . ARG A 1 107 ? -13.191 -8.346 18.129 1.00 87.75 107 ARG A CA 1
ATOM 776 C C . ARG A 1 107 ? -13.586 -6.997 17.530 1.00 87.75 107 ARG A C 1
ATOM 778 O O . ARG A 1 107 ? -14.267 -6.213 18.184 1.00 87.75 107 ARG A O 1
ATOM 785 N N . TYR A 1 108 ? -13.196 -6.742 16.280 1.00 88.50 108 TYR A N 1
ATOM 786 C CA . TYR A 1 108 ? -13.559 -5.516 15.564 1.00 88.50 108 TYR A CA 1
ATOM 787 C C . TYR A 1 108 ? -14.430 -5.807 14.344 1.00 88.50 108 TYR A C 1
ATOM 789 O O . TYR A 1 108 ? -13.987 -6.487 13.420 1.00 88.50 108 TYR A O 1
ATOM 797 N N . ASP A 1 109 ? -15.615 -5.203 14.295 1.00 88.19 109 ASP A N 1
ATOM 798 C CA . ASP A 1 109 ? -16.469 -5.204 13.110 1.00 88.19 109 ASP A CA 1
ATOM 799 C C . ASP A 1 109 ? -16.301 -3.900 12.335 1.00 88.19 109 ASP A C 1
ATOM 801 O O . ASP A 1 109 ? -16.427 -2.798 12.872 1.00 88.19 109 ASP A O 1
ATOM 805 N N . LEU A 1 110 ? -16.002 -4.033 11.045 1.00 88.44 110 LEU A N 1
ATOM 806 C CA . LEU A 1 110 ? -15.636 -2.919 10.160 1.00 88.44 110 LEU A CA 1
ATOM 807 C C . LEU A 1 110 ? -16.758 -2.552 9.179 1.00 88.44 110 LEU A C 1
ATOM 809 O O . LEU A 1 110 ? -16.622 -1.620 8.383 1.00 88.44 110 LEU A O 1
ATOM 813 N N . VAL A 1 111 ? -17.878 -3.267 9.265 1.00 83.69 111 VAL A N 1
ATOM 814 C CA . VAL A 1 111 ? -19.074 -3.070 8.451 1.00 83.69 111 VAL A CA 1
ATOM 815 C C . VAL A 1 111 ? -20.295 -2.842 9.335 1.00 83.69 111 VAL A C 1
ATOM 817 O O . VAL A 1 111 ? -20.408 -3.370 10.441 1.00 83.69 111 VAL A O 1
ATOM 820 N N . ARG A 1 112 ? -21.216 -2.036 8.823 1.00 72.75 112 ARG A N 1
ATOM 821 C CA . ARG A 1 112 ? -22.563 -1.829 9.326 1.00 72.75 112 ARG A CA 1
ATOM 822 C C . ARG A 1 112 ? -23.444 -2.980 8.851 1.00 72.75 112 ARG A C 1
ATOM 824 O O . ARG A 1 112 ? -23.443 -3.316 7.669 1.00 72.75 112 ARG A O 1
ATOM 831 N N . ASN A 1 113 ? -24.236 -3.516 9.772 1.00 65.19 113 ASN A N 1
ATOM 832 C CA . ASN A 1 113 ? -25.352 -4.407 9.470 1.00 65.19 113 ASN A CA 1
ATOM 833 C C . ASN A 1 113 ? -26.642 -3.575 9.441 1.00 65.19 113 ASN A C 1
ATOM 835 O O . ASN A 1 113 ? -27.392 -3.552 10.414 1.00 65.19 113 ASN A O 1
ATOM 839 N N . ASP A 1 114 ? -26.858 -2.817 8.364 1.00 62.09 114 ASP A N 1
ATOM 840 C CA . ASP A 1 114 ? -28.027 -1.944 8.171 1.00 62.09 114 ASP A CA 1
ATOM 841 C C . ASP A 1 114 ? -29.013 -2.442 7.094 1.00 62.09 114 ASP A C 1
ATOM 843 O O . ASP A 1 114 ? -29.928 -1.713 6.707 1.00 62.09 114 ASP A O 1
ATOM 847 N N . GLY A 1 115 ? -28.878 -3.696 6.650 1.00 62.84 115 GLY A N 1
ATOM 848 C CA . GLY A 1 115 ? -29.766 -4.332 5.676 1.00 62.84 115 GLY A CA 1
ATOM 849 C C . GLY A 1 115 ? -29.193 -5.632 5.103 1.00 62.84 115 GLY A C 1
ATOM 850 O O . GLY A 1 115 ? -28.438 -6.328 5.779 1.00 62.84 115 GLY A O 1
ATOM 851 N N . ASP A 1 116 ? -29.551 -5.938 3.851 1.00 62.53 116 ASP A N 1
ATOM 852 C CA . ASP A 1 116 ? -29.177 -7.184 3.159 1.00 62.53 116 ASP A CA 1
ATOM 853 C C . ASP A 1 116 ? -27.708 -7.227 2.683 1.00 62.53 116 ASP A C 1
ATOM 855 O O . ASP A 1 116 ? -27.202 -8.307 2.377 1.00 62.53 116 ASP A O 1
ATOM 859 N N . GLU A 1 117 ? -27.007 -6.085 2.611 1.00 69.12 117 GLU A N 1
ATOM 860 C CA . GLU A 1 117 ? -25.608 -6.013 2.159 1.00 69.12 117 GLU A CA 1
ATOM 861 C C . GLU A 1 117 ? -24.731 -5.229 3.155 1.00 69.12 117 GLU A C 1
ATOM 863 O O . GLU A 1 117 ? -25.020 -4.058 3.417 1.00 69.12 117 GLU A O 1
ATOM 868 N N . PRO A 1 118 ? -23.649 -5.826 3.692 1.00 71.12 118 PRO A N 1
ATOM 869 C CA . PRO A 1 118 ? -22.757 -5.151 4.630 1.00 71.12 118 PRO A CA 1
ATOM 870 C C . PRO A 1 118 ? -22.078 -3.933 3.997 1.00 71.12 118 PRO A C 1
ATOM 872 O O . PRO A 1 118 ? -21.382 -4.050 2.987 1.00 71.12 118 PRO A O 1
ATOM 875 N N . GLN A 1 119 ? -22.225 -2.765 4.622 1.00 78.12 119 GLN A N 1
ATOM 876 C CA . GLN A 1 119 ? -21.584 -1.527 4.172 1.00 78.12 119 GLN A CA 1
ATOM 877 C C . GLN A 1 119 ? -20.436 -1.140 5.104 1.00 78.12 119 GLN A C 1
ATOM 879 O O . GLN A 1 119 ? -20.602 -1.212 6.317 1.00 78.12 119 GLN A O 1
ATOM 884 N N . PRO A 1 120 ? -19.274 -0.688 4.607 1.00 81.94 120 PRO A N 1
ATOM 885 C CA . PRO A 1 120 ? -18.208 -0.192 5.471 1.00 81.94 120 PRO A CA 1
ATOM 886 C C . PRO A 1 120 ? -18.683 0.959 6.365 1.00 81.94 120 PRO A C 1
ATOM 888 O O . PRO A 1 120 ? -19.482 1.803 5.954 1.00 81.94 120 PRO A O 1
ATOM 891 N N . PHE A 1 121 ? -18.146 1.027 7.579 1.00 84.75 121 PHE A N 1
ATOM 892 C CA . PHE A 1 121 ? -18.284 2.214 8.418 1.00 84.75 121 PHE A CA 1
ATOM 893 C C . PHE A 1 121 ? -17.657 3.463 7.769 1.00 84.75 121 PHE A C 1
ATOM 895 O O . PHE A 1 121 ? -16.814 3.368 6.872 1.00 84.75 121 PHE A O 1
ATOM 902 N N . ALA A 1 122 ? -18.052 4.650 8.249 1.00 81.38 122 ALA A N 1
ATOM 903 C CA . ALA A 1 122 ? -17.495 5.918 7.784 1.00 81.38 122 ALA A CA 1
ATOM 904 C C . ALA A 1 122 ? -15.964 5.933 7.919 1.00 81.38 122 ALA A C 1
ATOM 906 O O . ALA A 1 122 ? -15.414 5.579 8.966 1.00 81.38 122 ALA A O 1
ATOM 907 N N . ALA A 1 123 ? -15.284 6.364 6.857 1.00 89.88 123 ALA A N 1
ATOM 908 C CA . ALA A 1 123 ? -13.832 6.404 6.790 1.00 89.88 123 ALA A CA 1
ATOM 909 C C . ALA A 1 123 ? -13.336 7.630 6.020 1.00 89.88 123 ALA A C 1
ATOM 911 O O . ALA A 1 123 ? -13.968 8.097 5.071 1.00 89.88 123 ALA A O 1
ATOM 912 N N . THR A 1 124 ? -12.169 8.127 6.408 1.00 95.69 124 THR A N 1
ATOM 913 C CA . THR A 1 124 ? -11.396 9.130 5.681 1.00 95.69 124 THR A CA 1
ATOM 914 C C . THR A 1 124 ? -10.005 8.582 5.414 1.00 95.69 124 THR A C 1
ATOM 916 O O . THR A 1 124 ? -9.473 7.784 6.184 1.00 95.69 124 THR A O 1
ATOM 919 N N . HIS A 1 125 ? -9.404 8.998 4.307 1.00 96.69 125 HIS A N 1
ATOM 920 C CA . HIS A 1 125 ? -8.037 8.625 3.988 1.00 96.69 125 HIS A CA 1
ATOM 921 C C . HIS A 1 125 ? -7.363 9.694 3.139 1.00 96.69 125 HIS A C 1
ATOM 923 O O . HIS A 1 125 ? -8.013 10.489 2.461 1.00 96.69 125 HIS A O 1
ATOM 929 N N . THR A 1 126 ? -6.038 9.701 3.187 1.00 98.12 126 THR A N 1
ATOM 930 C CA . THR A 1 126 ? -5.177 10.462 2.287 1.00 98.12 126 THR A CA 1
ATOM 931 C C . THR A 1 126 ? -3.923 9.650 1.996 1.00 98.12 126 THR A C 1
ATOM 933 O O . THR A 1 126 ? -3.515 8.810 2.799 1.00 98.12 126 THR A O 1
ATOM 936 N N . GLY A 1 127 ? -3.290 9.905 0.858 1.00 97.94 127 GLY A N 1
ATOM 937 C CA . GLY A 1 127 ? -2.013 9.294 0.524 1.00 97.94 127 GLY A CA 1
ATOM 938 C C . GLY A 1 127 ? -1.779 9.216 -0.971 1.00 97.94 127 GLY A C 1
ATOM 939 O O . GLY A 1 127 ? -2.550 9.760 -1.766 1.00 97.94 127 GLY A O 1
ATOM 940 N N . THR A 1 128 ? -0.685 8.566 -1.343 1.00 98.00 128 THR A N 1
ATOM 941 C CA . THR A 1 128 ? -0.203 8.499 -2.720 1.00 98.00 128 THR A CA 1
ATOM 942 C C . THR A 1 128 ? 0.404 7.141 -3.034 1.00 98.00 128 THR A C 1
ATOM 944 O O . THR A 1 128 ? 0.843 6.415 -2.140 1.00 98.00 128 THR A O 1
ATOM 947 N N . ALA A 1 129 ? 0.454 6.824 -4.322 1.00 97.06 129 ALA A N 1
ATOM 948 C CA . ALA A 1 129 ? 1.255 5.741 -4.856 1.00 97.06 129 ALA A CA 1
ATOM 949 C C . ALA A 1 129 ? 2.139 6.241 -6.004 1.00 97.06 129 ALA A C 1
ATOM 951 O O . ALA A 1 129 ? 1.763 7.153 -6.745 1.00 97.06 129 ALA A O 1
ATOM 952 N N . GLN A 1 130 ? 3.305 5.621 -6.159 1.00 96.06 130 GLN A N 1
ATOM 953 C CA . GLN A 1 130 ? 4.267 5.886 -7.219 1.00 96.06 130 GLN A CA 1
ATOM 954 C C . GLN A 1 130 ? 4.878 4.580 -7.728 1.00 96.06 130 GLN A C 1
ATOM 956 O O . GLN A 1 130 ? 5.204 3.684 -6.949 1.00 96.06 130 GLN A O 1
ATOM 961 N N . LEU A 1 131 ? 5.104 4.522 -9.038 1.00 95.38 131 LEU A N 1
ATOM 962 C CA . LEU A 1 131 ? 5.964 3.557 -9.708 1.00 95.38 131 LEU A CA 1
ATOM 963 C C . LEU A 1 131 ? 6.976 4.315 -10.561 1.00 95.38 131 LEU A C 1
ATOM 965 O O . LEU A 1 131 ? 6.608 5.155 -11.384 1.00 95.38 131 LEU A O 1
ATOM 969 N N . LYS A 1 132 ? 8.256 4.003 -10.382 1.00 95.81 132 LYS A N 1
ATOM 970 C CA . LYS A 1 132 ? 9.334 4.594 -11.165 1.00 95.81 132 LYS A CA 1
ATOM 971 C C . LYS A 1 132 ? 10.373 3.550 -11.518 1.00 95.81 132 LYS A C 1
ATOM 973 O O . LYS A 1 132 ? 10.760 2.757 -10.668 1.00 95.81 132 LYS A O 1
ATOM 978 N N . GLY A 1 133 ? 10.885 3.587 -12.736 1.00 95.06 133 GLY A N 1
ATOM 979 C CA . GLY A 1 133 ? 12.022 2.757 -13.088 1.00 95.06 133 GLY A CA 1
ATOM 980 C C . GLY A 1 133 ? 12.366 2.776 -14.559 1.00 95.06 133 GLY A C 1
ATOM 981 O O . GLY A 1 133 ? 11.720 3.435 -15.375 1.00 95.06 133 GLY A O 1
ATOM 982 N N . MET A 1 134 ? 13.415 2.036 -14.875 1.00 95.31 134 MET A N 1
ATOM 983 C CA . MET A 1 134 ? 13.926 1.881 -16.218 1.00 95.31 134 MET A CA 1
ATOM 984 C C . MET A 1 134 ? 14.397 0.456 -16.460 1.00 95.31 134 MET A C 1
ATOM 986 O O . MET A 1 134 ? 14.951 -0.188 -15.568 1.00 95.31 134 MET A O 1
ATOM 990 N N . ARG A 1 135 ? 14.216 -0.011 -17.692 1.00 94.12 135 ARG A N 1
ATOM 991 C CA . ARG A 1 135 ? 14.841 -1.234 -18.185 1.00 94.12 135 ARG A CA 1
ATOM 992 C C . ARG A 1 135 ? 15.529 -0.948 -19.505 1.00 94.12 135 ARG A C 1
ATOM 994 O O . ARG A 1 135 ? 14.957 -0.325 -20.394 1.00 94.12 135 ARG A O 1
ATOM 1001 N N . VAL A 1 136 ? 16.768 -1.397 -19.632 1.00 95.00 136 VAL A N 1
ATOM 1002 C CA . VAL A 1 136 ? 17.545 -1.279 -20.861 1.00 95.00 136 VAL A CA 1
ATOM 1003 C C . VAL A 1 136 ? 17.939 -2.669 -21.309 1.00 95.00 136 VAL A C 1
ATOM 1005 O O . VAL A 1 136 ? 18.724 -3.336 -20.642 1.00 95.00 136 VAL A O 1
ATOM 1008 N N . THR A 1 137 ? 17.415 -3.083 -22.456 1.00 94.75 137 THR A N 1
ATOM 1009 C CA . THR A 1 137 ? 17.786 -4.337 -23.111 1.00 94.75 137 THR A CA 1
ATOM 1010 C C . THR A 1 137 ? 18.600 -4.017 -24.355 1.00 94.75 137 THR A C 1
ATOM 1012 O O . THR A 1 137 ? 18.185 -3.203 -25.177 1.00 94.75 137 THR A O 1
ATOM 1015 N N . ARG A 1 138 ? 19.765 -4.641 -24.510 1.00 94.88 138 ARG A N 1
ATOM 1016 C CA . ARG A 1 138 ? 20.608 -4.547 -25.707 1.00 94.88 138 ARG A CA 1
ATOM 1017 C C . ARG A 1 138 ? 20.722 -5.933 -26.311 1.00 94.88 138 ARG A C 1
ATOM 1019 O O . ARG A 1 138 ? 21.006 -6.865 -25.570 1.00 94.88 138 ARG A O 1
ATOM 1026 N N . ALA A 1 139 ? 20.485 -6.053 -27.610 1.00 92.56 139 ALA A N 1
ATOM 1027 C CA . ALA A 1 139 ? 20.607 -7.302 -28.358 1.00 92.56 139 ALA A CA 1
ATOM 1028 C C . ALA A 1 139 ? 20.844 -6.984 -29.838 1.00 92.56 139 ALA A C 1
ATOM 1030 O O . ALA A 1 139 ? 20.179 -6.102 -30.380 1.00 92.56 139 ALA A O 1
ATOM 1031 N N . ASP A 1 140 ? 21.782 -7.676 -30.489 1.00 88.12 140 ASP A N 1
ATOM 1032 C CA . ASP A 1 140 ? 21.994 -7.634 -31.947 1.00 88.12 140 ASP A CA 1
ATOM 1033 C C . ASP A 1 140 ? 22.121 -6.214 -32.545 1.00 88.12 140 ASP A C 1
ATOM 1035 O O . ASP A 1 140 ? 21.581 -5.894 -33.605 1.00 88.12 140 ASP A O 1
ATOM 1039 N N . GLY A 1 141 ? 22.821 -5.315 -31.841 1.00 86.81 141 GLY A N 1
ATOM 1040 C CA . GLY A 1 141 ? 22.997 -3.916 -32.257 1.00 86.81 141 GLY A CA 1
ATOM 1041 C C . GLY A 1 141 ? 21.756 -3.027 -32.083 1.00 86.81 141 GLY A C 1
ATOM 1042 O O . GLY A 1 141 ? 21.810 -1.840 -32.410 1.00 86.81 141 GLY A O 1
ATOM 1043 N N . ALA A 1 142 ? 20.662 -3.568 -31.546 1.00 93.56 142 ALA A N 1
ATOM 1044 C CA . ALA A 1 142 ? 19.482 -2.834 -31.116 1.00 93.56 142 ALA A CA 1
ATOM 1045 C C . ALA A 1 142 ? 19.504 -2.568 -29.600 1.00 93.56 142 ALA A C 1
ATOM 1047 O O . ALA A 1 142 ? 20.138 -3.270 -28.810 1.00 93.56 142 ALA A O 1
ATOM 1048 N N . THR A 1 143 ? 18.806 -1.517 -29.180 1.00 95.31 143 THR A N 1
ATOM 1049 C CA . THR A 1 143 ? 18.589 -1.147 -27.781 1.00 95.31 143 THR A CA 1
ATOM 1050 C C . THR A 1 143 ? 17.119 -0.826 -27.569 1.00 95.31 143 THR A C 1
ATOM 1052 O O . THR A 1 143 ? 16.552 0.001 -28.281 1.00 95.31 143 THR A O 1
ATOM 1055 N N . ILE A 1 144 ? 16.519 -1.453 -26.566 1.00 94.62 144 ILE A N 1
ATOM 1056 C CA . ILE A 1 144 ? 15.180 -1.162 -26.067 1.00 94.62 144 ILE A CA 1
ATOM 1057 C C . ILE A 1 144 ? 15.352 -0.470 -24.718 1.00 94.62 144 ILE A C 1
ATOM 1059 O O . ILE A 1 144 ? 15.943 -1.037 -23.802 1.00 94.62 144 ILE A O 1
ATOM 1063 N N . HIS A 1 145 ? 14.877 0.767 -24.614 1.00 95.62 145 HIS A N 1
ATOM 1064 C CA . HIS A 1 145 ? 14.896 1.562 -23.393 1.00 95.62 145 HIS A CA 1
ATOM 1065 C C . HIS A 1 145 ? 13.465 1.825 -22.930 1.00 95.62 145 HIS A C 1
ATOM 1067 O O . HIS A 1 145 ? 12.735 2.609 -23.537 1.00 95.62 145 HIS A O 1
ATOM 1073 N N . GLU A 1 146 ? 13.089 1.200 -21.829 1.00 95.75 146 GLU A N 1
ATOM 1074 C CA . GLU A 1 146 ? 11.778 1.289 -21.198 1.00 95.75 146 GLU A CA 1
ATOM 1075 C C . GLU A 1 146 ? 11.867 2.181 -19.966 1.00 95.75 146 GLU A C 1
ATOM 1077 O O . GLU A 1 146 ? 12.832 2.111 -19.206 1.00 95.75 146 GLU A O 1
ATOM 1082 N N . GLU A 1 147 ? 10.882 3.053 -19.786 1.00 96.12 147 GLU A N 1
ATOM 1083 C CA . GLU A 1 147 ? 10.866 4.060 -18.730 1.00 96.12 147 GLU A CA 1
ATOM 1084 C C . GLU A 1 147 ? 9.449 4.216 -18.175 1.00 96.12 147 GLU A C 1
ATOM 1086 O O . GLU A 1 147 ? 8.517 4.496 -18.935 1.00 96.12 147 GLU A O 1
ATOM 1091 N N . VAL A 1 148 ? 9.309 4.085 -16.854 1.00 95.62 148 VAL A N 1
ATOM 1092 C CA . VAL A 1 148 ? 8.080 4.383 -16.107 1.00 95.62 148 VAL A CA 1
ATOM 1093 C C . VAL A 1 148 ? 8.361 5.492 -15.099 1.00 95.62 148 VAL A C 1
ATOM 1095 O O . VAL A 1 148 ? 9.331 5.425 -14.345 1.00 95.62 148 VAL A O 1
ATOM 1098 N N . ASP A 1 149 ? 7.493 6.495 -15.062 1.00 96.62 149 ASP A N 1
ATOM 1099 C CA . ASP A 1 149 ? 7.382 7.474 -13.982 1.00 96.62 149 ASP A CA 1
ATOM 1100 C C . ASP A 1 149 ? 5.901 7.844 -13.848 1.00 96.62 149 ASP A C 1
ATOM 1102 O O . ASP A 1 149 ? 5.361 8.649 -14.617 1.00 96.62 149 ASP A O 1
ATOM 1106 N N . MET A 1 150 ? 5.215 7.155 -12.939 1.00 96.56 150 MET A N 1
ATOM 1107 C CA . MET A 1 150 ? 3.772 7.242 -12.752 1.00 96.56 150 MET A CA 1
ATOM 1108 C C . MET A 1 150 ? 3.436 7.405 -11.279 1.00 96.56 150 MET A C 1
ATOM 1110 O O . MET A 1 150 ? 4.049 6.774 -10.420 1.00 96.56 150 MET A O 1
ATOM 1114 N N . ALA A 1 151 ? 2.438 8.230 -10.987 1.00 97.44 151 ALA A N 1
ATOM 1115 C CA . ALA A 1 151 ? 1.970 8.462 -9.633 1.00 97.44 151 ALA A CA 1
ATOM 1116 C C . ALA A 1 151 ? 0.482 8.813 -9.610 1.00 97.44 151 ALA A C 1
ATOM 1118 O O . ALA A 1 151 ? -0.107 9.183 -10.630 1.00 97.44 151 ALA A O 1
ATOM 1119 N N . GLY A 1 152 ? -0.119 8.724 -8.432 1.00 97.75 152 GLY A N 1
ATOM 1120 C CA . GLY A 1 152 ? -1.483 9.172 -8.204 1.00 97.75 152 GLY A CA 1
ATOM 1121 C C . GLY A 1 152 ? -1.888 9.115 -6.735 1.00 97.75 152 GLY A C 1
ATOM 1122 O O . GLY A 1 152 ? -1.124 8.621 -5.900 1.00 97.75 152 GLY A O 1
ATOM 1123 N N . PRO A 1 153 ? -3.052 9.684 -6.393 1.00 98.00 153 PRO A N 1
ATOM 1124 C CA . PRO A 1 153 ? -3.585 9.625 -5.040 1.00 98.00 153 PRO A CA 1
ATOM 1125 C C . PRO A 1 153 ? -4.141 8.231 -4.723 1.00 98.00 153 PRO A C 1
ATOM 1127 O O . PRO A 1 153 ? -4.552 7.501 -5.623 1.00 98.00 153 PRO A O 1
ATOM 1130 N N . LEU A 1 154 ? -4.208 7.891 -3.435 1.00 96.94 154 LEU A N 1
ATOM 1131 C CA . LEU A 1 154 ? -5.056 6.785 -2.983 1.00 96.94 154 LEU A CA 1
ATOM 1132 C C . LEU A 1 154 ? -6.527 7.199 -3.131 1.00 96.94 154 LEU A C 1
ATOM 1134 O O . LEU A 1 154 ? -6.934 8.214 -2.569 1.00 96.94 154 LEU A O 1
ATOM 1138 N N . GLU A 1 155 ? -7.301 6.419 -3.886 1.00 96.50 155 GLU A N 1
ATOM 1139 C CA . GLU A 1 155 ? -8.768 6.507 -3.946 1.00 96.50 155 GLU A CA 1
ATOM 1140 C C . GLU A 1 155 ? -9.429 5.665 -2.850 1.00 96.50 155 GLU A C 1
ATOM 1142 O O . GLU A 1 155 ? -10.591 5.876 -2.501 1.00 96.50 155 GLU A O 1
ATOM 1147 N N . THR A 1 156 ? -8.708 4.679 -2.311 1.00 95.06 156 THR A N 1
ATOM 1148 C CA . THR A 1 156 ? -9.126 3.908 -1.140 1.00 95.06 156 THR A CA 1
ATOM 1149 C C . THR A 1 156 ? -7.912 3.532 -0.302 1.00 95.06 156 THR A C 1
ATOM 1151 O O . THR A 1 156 ? -6.884 3.107 -0.825 1.00 95.06 156 THR A O 1
ATOM 1154 N N . LEU A 1 157 ? -8.055 3.653 1.017 1.00 96.88 157 LEU A N 1
ATOM 1155 C CA . LEU A 1 157 ? -7.187 3.035 2.013 1.00 96.88 157 LEU A CA 1
ATOM 1156 C C . LEU A 1 157 ? -8.028 2.747 3.257 1.00 96.88 157 LEU A C 1
ATOM 1158 O O . LEU A 1 157 ? -8.533 3.674 3.889 1.00 96.88 157 LEU A O 1
ATOM 1162 N N . ARG A 1 158 ? -8.191 1.470 3.597 1.00 96.12 158 ARG A N 1
ATOM 1163 C CA . ARG A 1 158 ? -8.957 1.033 4.771 1.00 96.12 158 ARG A CA 1
ATOM 1164 C C . ARG A 1 158 ? -8.412 -0.267 5.342 1.00 96.12 158 ARG A C 1
ATOM 1166 O O . ARG A 1 158 ? -7.785 -1.054 4.635 1.00 96.12 158 ARG A O 1
ATOM 1173 N N . VAL A 1 159 ? -8.724 -0.525 6.600 1.00 96.62 159 VAL A N 1
ATOM 1174 C CA . VAL A 1 159 ? -8.669 -1.865 7.178 1.00 96.62 159 VAL A CA 1
ATOM 1175 C C . VAL A 1 159 ? -9.935 -2.595 6.742 1.00 96.62 159 VAL A C 1
ATOM 1177 O O . VAL A 1 159 ? -11.044 -2.136 7.014 1.00 96.62 159 VAL A O 1
ATOM 1180 N N . ALA A 1 160 ? -9.764 -3.695 6.016 1.00 93.62 160 ALA A N 1
ATOM 1181 C CA . ALA A 1 160 ? -10.843 -4.552 5.538 1.00 93.62 160 ALA A CA 1
ATOM 1182 C C . ALA A 1 160 ? -11.213 -5.629 6.563 1.00 93.62 160 ALA A C 1
ATOM 1184 O O . ALA A 1 160 ? -12.377 -6.010 6.655 1.00 93.62 160 ALA A O 1
ATOM 1185 N N . GLN A 1 161 ? -10.238 -6.090 7.351 1.00 92.56 161 GLN A N 1
ATOM 1186 C CA . GLN A 1 161 ? -10.451 -7.056 8.425 1.00 92.56 161 GLN A CA 1
ATOM 1187 C C . GLN A 1 161 ? -9.375 -6.903 9.505 1.00 92.56 161 GLN A C 1
ATOM 1189 O O . GLN A 1 161 ? -8.209 -6.651 9.199 1.00 92.56 161 GLN A O 1
ATOM 1194 N N . LEU A 1 162 ? -9.759 -7.102 10.764 1.00 91.62 162 LEU A N 1
ATOM 1195 C CA . LEU A 1 162 ? -8.839 -7.364 11.870 1.00 91.62 162 LEU A CA 1
ATOM 1196 C C . LEU A 1 162 ? -9.165 -8.746 12.430 1.00 91.62 162 LEU A C 1
ATOM 1198 O O . LEU A 1 162 ? -10.334 -9.053 12.660 1.00 91.62 162 LEU A O 1
ATOM 1202 N N . GLY A 1 163 ? -8.146 -9.583 12.627 1.00 84.94 163 GLY A N 1
ATOM 1203 C CA . GLY A 1 163 ? -8.316 -10.811 13.402 1.00 84.94 163 GLY A CA 1
ATOM 1204 C C . GLY A 1 163 ? -8.769 -10.489 14.835 1.00 84.94 163 GLY A C 1
ATOM 1205 O O . GLY A 1 163 ? -8.400 -9.425 15.344 1.00 84.94 163 GLY A O 1
ATOM 1206 N N . PRO A 1 164 ? -9.564 -11.361 15.483 1.00 83.94 164 PRO A N 1
ATOM 1207 C CA . PRO A 1 164 ? -9.888 -11.191 16.895 1.00 83.94 164 PRO A CA 1
ATOM 1208 C C . PRO A 1 164 ? -8.591 -11.162 17.703 1.00 83.94 164 PRO A C 1
ATOM 1210 O O . PRO A 1 164 ? -7.684 -11.955 17.458 1.00 83.94 164 PRO A O 1
ATOM 1213 N N . TRP A 1 165 ? -8.481 -10.201 18.615 1.00 85.25 165 TRP A N 1
ATOM 1214 C CA . TRP A 1 165 ? -7.353 -10.103 19.527 1.00 85.25 165 TRP A CA 1
ATOM 1215 C C . TRP A 1 165 ? -7.654 -10.861 20.799 1.00 85.25 165 TRP A C 1
ATOM 1217 O O . TRP A 1 165 ? -8.642 -10.543 21.443 1.00 85.25 165 TRP A O 1
ATOM 1227 N N . GLU A 1 166 ? -6.781 -11.785 21.189 1.00 85.00 166 GLU A N 1
ATOM 1228 C CA . GLU A 1 166 ? -6.861 -12.494 22.464 1.00 85.00 166 GLU A CA 1
ATOM 1229 C C . GLU A 1 166 ? -5.488 -12.514 23.153 1.00 85.00 166 GLU A C 1
ATOM 1231 O O . GLU A 1 166 ? -4.457 -12.693 22.488 1.00 85.00 166 GLU A O 1
ATOM 1236 N N . PRO A 1 167 ? -5.428 -12.355 24.488 1.00 77.81 167 PRO A N 1
ATOM 1237 C CA . PRO A 1 167 ? -4.178 -12.479 25.224 1.00 77.81 167 PRO A CA 1
ATOM 1238 C C . PRO A 1 167 ? -3.520 -13.849 25.002 1.00 77.81 167 PRO A C 1
ATOM 1240 O O . PRO A 1 167 ? -4.037 -14.883 25.418 1.00 77.81 167 PRO A O 1
ATOM 1243 N N . GLY A 1 168 ? -2.332 -13.854 24.396 1.00 73.50 168 GLY A N 1
ATOM 1244 C CA . GLY A 1 168 ? -1.546 -15.071 24.172 1.00 73.50 168 GLY A CA 1
ATOM 1245 C C . GLY A 1 168 ? -1.812 -15.790 22.848 1.00 73.50 168 GLY A C 1
ATOM 1246 O O . GLY A 1 168 ? -1.122 -16.776 22.578 1.00 73.50 168 GLY A O 1
ATOM 1247 N N . ASP A 1 169 ? -2.730 -15.301 22.007 1.00 74.25 169 ASP A N 1
ATOM 1248 C CA . ASP A 1 169 ? -2.807 -15.766 20.623 1.00 74.25 169 ASP A CA 1
ATOM 1249 C C . ASP A 1 169 ? -1.585 -15.272 19.830 1.00 74.25 169 ASP A C 1
ATOM 1251 O O . ASP A 1 169 ? -1.089 -14.156 19.994 1.00 74.25 169 ASP A O 1
ATOM 1255 N N . SER A 1 170 ? -1.062 -16.154 18.987 1.00 68.88 170 SER A N 1
ATOM 1256 C CA . SER A 1 170 ? 0.161 -15.949 18.217 1.00 68.88 170 SER A CA 1
ATOM 1257 C C . SER A 1 170 ? -0.092 -15.744 16.727 1.00 68.88 170 SER A C 1
ATOM 1259 O O . SER A 1 170 ? 0.853 -15.387 16.017 1.00 68.88 170 SER A O 1
ATOM 1261 N N . HIS A 1 171 ? -1.325 -15.935 16.236 1.00 83.69 171 HIS A N 1
ATOM 1262 C CA . HIS A 1 171 ? -1.631 -15.829 14.810 1.00 83.69 171 HIS A CA 1
ATOM 1263 C C . HIS A 1 171 ? -2.777 -14.865 14.508 1.00 83.69 171 HIS A C 1
ATOM 1265 O O . HIS A 1 171 ? -3.922 -15.251 14.296 1.00 83.69 171 HIS A O 1
ATOM 1271 N N . MET A 1 172 ? -2.428 -13.589 14.398 1.00 90.38 172 MET A N 1
ATOM 1272 C CA . MET A 1 172 ? -3.359 -12.528 14.059 1.00 90.38 172 MET A CA 1
ATOM 1273 C C . MET A 1 172 ? -2.872 -11.737 12.856 1.00 90.38 172 MET A C 1
ATOM 1275 O O . MET A 1 172 ? -1.670 -11.529 12.679 1.00 90.38 172 MET A O 1
ATOM 1279 N N . CYS A 1 173 ? -3.815 -11.244 12.055 1.00 93.25 173 CYS A N 1
ATOM 1280 C CA . CYS A 1 173 ? -3.515 -10.404 10.905 1.00 93.25 173 CYS A CA 1
ATOM 1281 C C . CYS A 1 173 ? -4.397 -9.154 10.871 1.00 93.25 173 CYS A C 1
ATOM 1283 O O . CYS A 1 173 ? -5.580 -9.194 11.216 1.00 93.25 173 CYS A O 1
ATOM 1285 N N . ALA A 1 174 ? -3.822 -8.056 10.391 1.00 95.62 174 ALA A N 1
ATOM 1286 C CA . ALA A 1 174 ? -4.560 -6.912 9.879 1.00 95.62 174 ALA A CA 1
ATOM 1287 C C . ALA A 1 174 ? -4.606 -7.010 8.352 1.00 95.62 174 ALA A C 1
ATOM 1289 O O . ALA A 1 174 ? -3.559 -7.104 7.711 1.00 95.62 174 ALA A O 1
ATOM 1290 N N . ILE A 1 175 ? -5.803 -6.998 7.770 1.00 96.25 175 ILE A N 1
ATOM 1291 C CA . ILE A 1 175 ? -6.000 -7.019 6.320 1.00 96.25 175 ILE A CA 1
ATOM 1292 C C . ILE A 1 175 ? -6.358 -5.613 5.862 1.00 96.25 175 ILE A C 1
ATOM 1294 O O . ILE A 1 175 ? -7.352 -5.035 6.306 1.00 96.25 175 ILE A O 1
ATOM 1298 N N . LEU A 1 176 ? -5.546 -5.068 4.965 1.00 96.56 176 LEU A N 1
ATOM 1299 C CA . LEU A 1 176 ? -5.742 -3.761 4.360 1.00 96.56 176 LEU A CA 1
ATOM 1300 C C . LEU A 1 176 ? -6.319 -3.907 2.953 1.00 96.56 176 LEU A C 1
ATOM 1302 O O . LEU A 1 176 ? -5.998 -4.844 2.225 1.00 96.56 176 LEU A O 1
ATOM 1306 N N . ALA A 1 177 ? -7.138 -2.934 2.570 1.00 95.50 177 ALA A N 1
ATOM 1307 C CA . ALA A 1 177 ? -7.552 -2.726 1.195 1.00 95.50 177 ALA A CA 1
ATOM 1308 C C . ALA A 1 177 ? -7.112 -1.331 0.750 1.00 95.50 177 ALA A C 1
ATOM 1310 O O . ALA A 1 177 ? -7.388 -0.339 1.436 1.00 95.50 177 ALA A O 1
ATOM 1311 N N . PHE A 1 178 ? -6.443 -1.254 -0.394 1.00 95.56 178 PHE A N 1
ATOM 1312 C CA . PHE A 1 178 ? -6.022 -0.001 -0.997 1.00 95.56 178 PHE A CA 1
ATOM 1313 C C . PHE A 1 178 ? -6.197 -0.014 -2.508 1.00 95.56 178 PHE A C 1
ATOM 1315 O O . PHE A 1 178 ? -6.101 -1.049 -3.165 1.00 95.56 178 PHE A O 1
ATOM 1322 N N . ASP A 1 179 ? -6.417 1.179 -3.042 1.00 96.19 179 ASP A N 1
ATOM 1323 C CA . ASP A 1 179 ? -6.546 1.425 -4.466 1.00 96.19 179 ASP A CA 1
ATOM 1324 C C . ASP A 1 179 ? -5.950 2.791 -4.804 1.00 96.19 179 ASP A C 1
ATOM 1326 O O . ASP A 1 179 ? -6.326 3.806 -4.210 1.00 96.19 179 ASP A O 1
ATOM 1330 N N . ALA A 1 180 ? -5.007 2.815 -5.738 1.00 96.31 180 ALA A N 1
ATOM 1331 C CA . ALA A 1 180 ? -4.402 4.029 -6.261 1.00 96.31 180 ALA A CA 1
ATOM 1332 C C . ALA A 1 180 ? -4.296 3.955 -7.787 1.00 96.31 180 ALA A C 1
ATOM 1334 O O . ALA A 1 180 ? -3.390 3.277 -8.293 1.00 96.31 180 ALA A O 1
ATOM 1335 N N . PRO A 1 181 ? -5.143 4.678 -8.541 1.00 95.94 181 PRO A N 1
ATOM 1336 C CA . PRO A 1 181 ? -4.892 4.889 -9.955 1.00 95.94 181 PRO A CA 1
ATOM 1337 C C . PRO A 1 181 ? -3.611 5.701 -10.127 1.00 95.94 181 PRO A C 1
ATOM 1339 O O . PRO A 1 181 ? -3.433 6.760 -9.525 1.00 95.94 181 PRO A O 1
ATOM 1342 N N . ILE A 1 182 ? -2.720 5.221 -10.982 1.00 95.56 182 ILE A N 1
ATOM 1343 C CA . ILE A 1 182 ? -1.451 5.866 -11.293 1.00 95.56 182 ILE A CA 1
ATOM 1344 C C . ILE A 1 182 ? -1.460 6.350 -12.735 1.00 95.56 182 ILE A C 1
ATOM 1346 O O . ILE A 1 182 ? -1.920 5.678 -13.657 1.00 95.56 182 ILE A O 1
ATOM 1350 N N . ARG A 1 183 ? -0.937 7.554 -12.944 1.00 95.56 183 ARG A N 1
ATOM 1351 C CA . ARG A 1 183 ? -0.828 8.177 -14.264 1.00 95.56 183 ARG A CA 1
ATOM 1352 C C . ARG A 1 183 ? 0.538 8.815 -14.411 1.00 95.56 183 ARG A C 1
ATOM 1354 O O . ARG A 1 183 ? 1.182 9.169 -13.428 1.00 95.56 183 ARG A O 1
ATOM 1361 N N . GLY A 1 184 ? 0.976 8.981 -15.648 1.00 95.44 184 GLY A N 1
ATOM 1362 C CA . GLY A 1 184 ? 2.262 9.591 -15.940 1.00 95.44 184 GLY A CA 1
ATOM 1363 C C . GLY A 1 184 ? 2.862 9.022 -17.209 1.00 95.44 184 GLY A C 1
ATOM 1364 O O . GLY A 1 184 ? 2.150 8.709 -18.162 1.00 95.44 184 GLY A O 1
ATOM 1365 N N . LYS A 1 185 ? 4.184 8.918 -17.218 1.00 95.19 185 LYS A N 1
ATOM 1366 C CA . LYS A 1 185 ? 4.952 8.457 -18.365 1.00 95.19 185 LYS A CA 1
ATOM 1367 C C . LYS A 1 185 ? 5.184 6.953 -18.258 1.00 95.19 185 LYS A C 1
ATOM 1369 O O . LYS A 1 185 ? 5.713 6.486 -17.257 1.00 95.19 185 LYS A O 1
ATOM 1374 N N . SER A 1 186 ? 4.839 6.224 -19.312 1.00 95.06 186 SER A N 1
ATOM 1375 C CA . SER A 1 186 ? 5.188 4.814 -19.493 1.00 95.06 186 SER A CA 1
ATOM 1376 C C . SER A 1 186 ? 5.471 4.582 -20.972 1.00 95.06 186 SER A C 1
ATOM 1378 O O . SER A 1 186 ? 4.554 4.588 -21.797 1.00 95.06 186 SER A O 1
ATOM 1380 N N . VAL A 1 187 ? 6.751 4.498 -21.332 1.00 96.00 187 VAL A N 1
ATOM 1381 C CA . VAL A 1 187 ? 7.187 4.487 -22.735 1.00 96.00 187 VAL A CA 1
ATOM 1382 C C . VAL A 1 187 ? 8.321 3.506 -22.977 1.00 96.00 187 VAL A C 1
ATOM 1384 O O . VAL A 1 187 ? 9.203 3.328 -22.138 1.00 96.00 187 VAL A O 1
ATOM 1387 N N . MET A 1 188 ? 8.338 2.951 -24.183 1.00 95.94 188 MET A N 1
ATOM 1388 C CA . MET A 1 188 ? 9.405 2.121 -24.721 1.00 95.94 188 MET A CA 1
ATOM 1389 C C . MET A 1 188 ? 10.021 2.817 -25.937 1.00 95.94 188 MET A C 1
ATOM 1391 O O . MET A 1 188 ? 9.324 3.186 -26.882 1.00 95.94 188 MET A O 1
ATOM 1395 N N . ARG A 1 189 ? 11.346 2.976 -25.936 1.00 96.62 189 ARG A N 1
ATOM 1396 C CA . ARG A 1 189 ? 12.129 3.493 -27.065 1.00 96.62 189 ARG A CA 1
ATOM 1397 C C . ARG A 1 189 ? 12.965 2.379 -27.665 1.00 96.62 189 ARG A C 1
ATOM 1399 O O . ARG A 1 189 ? 13.840 1.841 -26.993 1.00 96.62 189 ARG A O 1
ATOM 1406 N N . ILE A 1 190 ? 12.732 2.075 -28.933 1.00 95.56 190 ILE A N 1
ATOM 1407 C CA . ILE A 1 190 ? 13.492 1.087 -29.694 1.00 95.56 190 ILE A CA 1
ATOM 1408 C C . ILE A 1 190 ? 14.448 1.841 -30.615 1.00 95.56 190 ILE A C 1
ATOM 1410 O O . ILE A 1 190 ? 14.016 2.638 -31.449 1.00 95.56 190 ILE A O 1
ATOM 1414 N N . SER A 1 191 ? 15.741 1.573 -30.470 1.00 95.75 191 SER A N 1
ATOM 1415 C CA . SER A 1 191 ? 16.816 2.136 -31.284 1.00 95.75 191 SER A CA 1
ATOM 1416 C C . SER A 1 191 ? 17.577 1.003 -31.962 1.00 95.75 191 SER A C 1
ATOM 1418 O O . SER A 1 191 ? 18.135 0.147 -31.285 1.00 95.75 191 SER A O 1
ATOM 1420 N N . ALA A 1 192 ? 17.624 1.001 -33.287 1.00 93.25 192 ALA A N 1
ATOM 1421 C CA . ALA A 1 192 ? 18.366 0.042 -34.102 1.00 93.25 192 ALA A CA 1
ATOM 1422 C C . ALA A 1 192 ? 19.053 0.778 -35.271 1.00 93.25 192 ALA A C 1
ATOM 1424 O O . ALA A 1 192 ? 18.728 1.939 -35.540 1.00 93.25 192 ALA A O 1
ATOM 1425 N N . PRO A 1 193 ? 20.007 0.159 -35.992 1.00 91.56 193 PRO A N 1
ATOM 1426 C CA . PRO A 1 193 ? 20.674 0.815 -37.114 1.00 91.56 193 PRO A CA 1
ATOM 1427 C C . PRO A 1 193 ? 19.671 1.352 -38.149 1.00 91.56 193 PRO A C 1
ATOM 1429 O O . PRO A 1 193 ? 18.954 0.594 -38.795 1.00 91.56 193 PRO A O 1
ATOM 1432 N N . GLY A 1 194 ? 19.605 2.680 -38.290 1.00 91.19 194 GLY A N 1
ATOM 1433 C CA . GLY A 1 194 ? 18.693 3.356 -39.220 1.00 91.19 194 GLY A CA 1
ATOM 1434 C C . GLY A 1 194 ? 17.216 3.388 -38.801 1.00 91.19 194 GLY A C 1
ATOM 1435 O O . GLY A 1 194 ? 16.389 3.844 -39.589 1.00 91.19 194 GLY A O 1
ATOM 1436 N N . HIS A 1 195 ? 16.868 2.940 -37.591 1.00 91.69 195 HIS A N 1
ATOM 1437 C CA . HIS A 1 195 ? 15.491 2.922 -37.101 1.00 91.69 195 HIS A CA 1
ATOM 1438 C C . HIS A 1 195 ? 15.401 3.401 -35.649 1.00 91.69 195 HIS A C 1
ATOM 1440 O O . HIS A 1 195 ? 16.117 2.917 -34.777 1.00 91.69 195 HIS A O 1
ATOM 1446 N N . GLN A 1 196 ? 14.481 4.325 -35.380 1.00 92.62 196 GLN A N 1
ATOM 1447 C CA . GLN A 1 196 ? 14.152 4.756 -34.028 1.00 92.62 196 GLN A CA 1
ATOM 1448 C C . GLN A 1 196 ? 12.638 4.912 -33.906 1.00 92.62 196 GLN A C 1
ATOM 1450 O O . GLN A 1 196 ? 12.009 5.535 -34.764 1.00 92.62 196 GLN A O 1
ATOM 1455 N N . ARG A 1 197 ? 12.059 4.349 -32.846 1.00 95.25 197 ARG A N 1
ATOM 1456 C CA . ARG A 1 197 ? 10.623 4.424 -32.560 1.00 95.25 197 ARG A CA 1
ATOM 1457 C C . ARG A 1 197 ? 10.388 4.574 -31.061 1.00 95.25 197 ARG A C 1
ATOM 1459 O O . ARG A 1 197 ? 11.095 3.964 -30.266 1.00 95.25 197 ARG A O 1
ATOM 1466 N N . GLU A 1 198 ? 9.394 5.372 -30.689 1.00 96.50 198 GLU A N 1
ATOM 1467 C CA . GLU A 1 198 ? 8.888 5.484 -29.318 1.00 96.50 198 GLU A CA 1
ATOM 1468 C C . GLU A 1 198 ? 7.417 5.063 -29.306 1.00 96.50 198 GLU A C 1
ATOM 1470 O O . GLU A 1 198 ? 6.651 5.481 -30.175 1.00 96.50 198 GLU A O 1
ATOM 1475 N N . GLU A 1 199 ? 7.036 4.221 -28.349 1.00 94.69 199 GLU A N 1
ATOM 1476 C CA . GLU A 1 199 ? 5.672 3.716 -28.186 1.00 94.69 199 GLU A CA 1
ATOM 1477 C C . GLU A 1 199 ? 5.257 3.743 -26.711 1.00 94.69 199 GLU A C 1
ATOM 1479 O O . GLU A 1 199 ? 6.114 3.604 -25.831 1.00 94.69 199 GLU A O 1
ATOM 1484 N N . PRO A 1 200 ? 3.954 3.896 -26.412 1.00 92.69 200 PRO A N 1
ATOM 1485 C CA . PRO A 1 200 ? 3.433 3.625 -25.078 1.00 92.69 200 PRO A CA 1
ATOM 1486 C C . PRO A 1 200 ? 3.724 2.179 -24.671 1.00 92.69 200 PRO A C 1
ATOM 1488 O O . PRO A 1 200 ? 3.683 1.279 -25.512 1.00 92.69 200 PRO A O 1
ATOM 1491 N N . MET A 1 201 ? 3.964 1.946 -23.383 1.00 91.06 201 MET A N 1
ATOM 1492 C CA . MET A 1 201 ? 4.066 0.592 -22.838 1.00 91.06 201 MET A CA 1
ATOM 1493 C C . MET A 1 201 ? 3.168 0.424 -21.619 1.00 91.06 201 MET A C 1
ATOM 1495 O O . MET A 1 201 ? 2.898 1.385 -20.895 1.00 91.06 201 MET A O 1
ATOM 1499 N N . ASP A 1 202 ? 2.763 -0.813 -21.361 1.00 90.38 202 ASP A N 1
ATOM 1500 C CA . ASP A 1 202 ? 2.152 -1.173 -20.089 1.00 90.38 202 ASP A CA 1
ATOM 1501 C C . ASP A 1 202 ? 3.217 -1.076 -18.974 1.00 90.38 202 ASP A C 1
ATOM 1503 O O . ASP A 1 202 ? 4.268 -1.714 -19.094 1.00 90.38 202 ASP A O 1
ATOM 1507 N N . PRO A 1 203 ? 2.998 -0.291 -17.903 1.00 89.56 203 PRO A N 1
ATOM 1508 C CA . PRO A 1 203 ? 3.953 -0.149 -16.809 1.00 89.56 203 PRO A CA 1
ATOM 1509 C C . PRO A 1 203 ? 4.218 -1.465 -16.070 1.00 89.56 203 PRO A C 1
ATOM 1511 O O . PRO A 1 203 ? 5.319 -1.641 -15.550 1.00 89.56 203 PRO A O 1
ATOM 1514 N N . SER A 1 204 ? 3.275 -2.416 -16.065 1.00 84.00 204 SER A N 1
ATOM 1515 C CA . SER A 1 204 ? 3.529 -3.773 -15.558 1.00 84.00 204 SER A CA 1
ATOM 1516 C C . SER A 1 204 ? 4.602 -4.489 -16.382 1.00 84.00 204 SER A C 1
ATOM 1518 O O . SER A 1 204 ? 5.370 -5.275 -15.842 1.00 84.00 204 SER A O 1
ATOM 1520 N N . GLY A 1 205 ? 4.765 -4.131 -17.660 1.00 80.31 205 GLY A N 1
ATOM 1521 C CA . GLY A 1 205 ? 5.814 -4.644 -18.536 1.00 80.31 205 GLY A CA 1
ATOM 1522 C C . GLY A 1 205 ? 7.233 -4.297 -18.082 1.00 80.31 205 GLY A C 1
ATOM 1523 O O . GLY A 1 205 ? 8.161 -5.034 -18.420 1.00 80.31 205 GLY A O 1
ATOM 1524 N N . LEU A 1 206 ? 7.422 -3.236 -17.280 1.00 82.50 206 LEU A N 1
ATOM 1525 C CA . LEU A 1 206 ? 8.705 -2.930 -16.628 1.00 82.50 206 LEU A CA 1
ATOM 1526 C C . LEU A 1 206 ? 9.086 -4.027 -15.621 1.00 82.50 206 LEU A C 1
ATOM 1528 O O . LEU A 1 206 ? 10.262 -4.349 -15.433 1.00 82.50 206 LEU A O 1
ATOM 1532 N N . VAL A 1 207 ? 8.074 -4.624 -15.004 1.00 72.38 207 VAL A N 1
ATOM 1533 C CA . VAL A 1 207 ? 8.174 -5.574 -13.913 1.00 72.38 207 VAL A CA 1
ATOM 1534 C C . VAL A 1 207 ? 7.946 -6.977 -14.485 1.00 72.38 207 VAL A C 1
ATOM 1536 O O . VAL A 1 207 ? 6.827 -7.456 -14.588 1.00 72.38 207 VAL A O 1
ATOM 1539 N N . LEU A 1 208 ? 9.034 -7.636 -14.896 1.00 63.88 208 LEU A N 1
ATOM 1540 C CA . LEU A 1 208 ? 9.051 -8.909 -15.649 1.00 63.88 208 LEU A CA 1
ATOM 1541 C C . LEU A 1 208 ? 8.286 -10.086 -15.007 1.00 63.88 208 LEU A C 1
ATOM 1543 O O . LEU A 1 208 ? 8.090 -11.117 -15.653 1.00 63.88 208 LEU A O 1
ATOM 1547 N N . ASP A 1 209 ? 7.859 -9.948 -13.752 1.00 64.44 209 ASP A N 1
ATOM 1548 C CA . ASP A 1 209 ? 7.340 -11.021 -12.925 1.00 64.44 209 ASP A CA 1
ATOM 1549 C C . ASP A 1 209 ? 5.975 -10.602 -12.365 1.00 64.44 209 ASP A C 1
ATOM 1551 O O . ASP A 1 209 ? 5.890 -9.648 -11.589 1.00 64.44 209 ASP A O 1
ATOM 1555 N N . GLY A 1 210 ? 4.921 -11.371 -12.655 1.00 60.66 210 GLY A N 1
ATOM 1556 C CA . GLY A 1 210 ? 3.573 -11.125 -12.112 1.00 60.66 210 GLY A CA 1
ATOM 1557 C C . GLY A 1 210 ? 3.459 -11.255 -10.585 1.00 60.66 210 GLY A C 1
ATOM 1558 O O . GLY A 1 210 ? 2.416 -10.961 -10.017 1.00 60.66 210 GLY A O 1
ATOM 1559 N N . TYR A 1 211 ? 4.531 -11.682 -9.914 1.00 64.62 211 TYR A N 1
ATOM 1560 C CA . TYR A 1 211 ? 4.631 -11.751 -8.457 1.00 64.62 211 TYR A CA 1
ATOM 1561 C C . TYR A 1 211 ? 5.477 -10.623 -7.862 1.00 64.62 211 TYR A C 1
ATOM 1563 O O . TYR A 1 211 ? 5.914 -10.700 -6.719 1.00 64.62 211 TYR A O 1
ATOM 1571 N N . SER A 1 212 ? 5.814 -9.588 -8.615 1.00 76.31 212 SER A N 1
ATOM 1572 C CA . SER A 1 212 ? 6.489 -8.439 -8.027 1.00 76.31 212 SER A CA 1
ATOM 1573 C C . SER A 1 212 ? 5.485 -7.535 -7.339 1.00 76.31 212 SER A C 1
ATOM 1575 O O . SER A 1 212 ? 4.421 -7.243 -7.881 1.00 76.31 212 SER A O 1
ATOM 1577 N N . ALA A 1 213 ? 5.857 -7.013 -6.178 1.00 73.06 213 ALA A N 1
ATOM 1578 C CA . ALA A 1 213 ? 5.021 -6.047 -5.494 1.00 73.06 213 ALA A CA 1
ATOM 1579 C C . ALA A 1 213 ? 5.240 -4.609 -6.050 1.00 73.06 213 ALA A C 1
ATOM 1581 O O . ALA A 1 213 ? 4.697 -3.624 -5.545 1.00 73.06 213 ALA A O 1
ATOM 1582 N N . LEU A 1 214 ? 5.999 -4.488 -7.149 1.00 81.00 214 LEU A N 1
ATOM 1583 C CA . LEU A 1 214 ? 6.078 -3.313 -8.021 1.00 81.00 214 LEU A CA 1
ATOM 1584 C C . LEU A 1 214 ? 4.996 -3.315 -9.117 1.00 81.00 214 LEU A C 1
ATOM 1586 O O . LEU A 1 214 ? 4.879 -2.318 -9.823 1.00 81.00 214 LEU A O 1
ATOM 1590 N N . SER A 1 215 ? 4.257 -4.417 -9.307 1.00 84.62 215 SER A N 1
ATOM 1591 C CA . SER A 1 215 ? 3.366 -4.600 -10.458 1.00 84.62 215 SER A CA 1
ATOM 1592 C C . SER A 1 215 ? 2.008 -3.915 -10.251 1.00 84.62 215 SER A C 1
ATOM 1594 O O . SER A 1 215 ? 1.223 -4.377 -9.421 1.00 84.62 215 SER A O 1
ATOM 1596 N N . PRO A 1 216 ? 1.674 -2.854 -11.008 1.00 88.50 216 PRO A N 1
ATOM 1597 C CA . PRO A 1 216 ? 0.310 -2.354 -11.067 1.00 88.50 216 PRO A CA 1
ATOM 1598 C C . PRO A 1 216 ? -0.564 -3.311 -11.891 1.00 88.50 216 PRO A C 1
ATOM 1600 O O . PRO A 1 216 ? -0.070 -4.075 -12.722 1.00 88.50 216 PRO A O 1
ATOM 1603 N N . THR A 1 217 ? -1.874 -3.242 -11.683 1.00 89.44 217 THR A N 1
ATOM 1604 C CA . THR A 1 217 ? -2.872 -3.879 -12.546 1.00 89.44 217 THR A CA 1
ATOM 1605 C C . THR A 1 217 ? -3.277 -2.906 -13.648 1.00 89.44 217 THR A C 1
ATOM 1607 O O . THR A 1 217 ? -3.588 -1.749 -13.362 1.00 89.44 217 THR A O 1
ATOM 1610 N N . THR A 1 218 ? -3.297 -3.376 -14.893 1.00 88.44 218 THR A N 1
ATOM 1611 C CA . THR A 1 218 ? -3.782 -2.614 -16.050 1.00 88.44 218 THR A CA 1
ATOM 1612 C C . THR A 1 218 ? -5.177 -3.082 -16.439 1.00 88.44 218 THR A C 1
ATOM 1614 O O . THR A 1 218 ? -5.404 -4.275 -16.634 1.00 88.44 218 THR A O 1
ATOM 1617 N N . TYR A 1 219 ? -6.100 -2.137 -16.581 1.00 87.94 219 TYR A N 1
ATOM 1618 C CA . TYR A 1 219 ? -7.475 -2.358 -17.014 1.00 87.94 219 TYR A CA 1
ATOM 1619 C C . TYR A 1 219 ? -7.687 -1.914 -18.463 1.00 87.94 219 TYR A C 1
ATOM 1621 O O . TYR A 1 219 ? -6.885 -1.172 -19.047 1.00 87.94 219 TYR A O 1
ATOM 1629 N N . ASP A 1 220 ? -8.812 -2.347 -19.034 1.00 83.38 220 ASP A N 1
ATOM 1630 C CA . ASP A 1 220 ? -9.253 -1.918 -20.357 1.00 83.38 220 ASP A CA 1
ATOM 1631 C C . ASP A 1 220 ? -9.270 -0.385 -20.461 1.00 83.38 220 ASP A C 1
ATOM 1633 O O . ASP A 1 220 ? -9.778 0.321 -19.590 1.00 83.38 220 ASP A O 1
ATOM 1637 N N . GLY A 1 221 ? -8.697 0.137 -21.547 1.00 80.69 221 GLY A N 1
ATOM 1638 C CA . GLY A 1 221 ? -8.564 1.580 -21.770 1.00 80.69 221 GLY A CA 1
ATOM 1639 C C . GLY A 1 221 ? -7.283 2.213 -21.216 1.00 80.69 221 GLY A C 1
ATOM 1640 O O . GLY A 1 221 ? -7.115 3.421 -21.371 1.00 80.69 221 GLY A O 1
ATOM 1641 N N . GLY A 1 222 ? -6.365 1.426 -20.638 1.00 84.50 222 GLY A N 1
ATOM 1642 C CA . GLY A 1 222 ? -5.065 1.918 -20.161 1.00 84.50 222 GLY A CA 1
ATOM 1643 C C . GLY A 1 222 ? -5.126 2.593 -18.789 1.00 84.50 222 GLY A C 1
ATOM 1644 O O . GLY A 1 222 ? -4.309 3.465 -18.497 1.00 84.50 222 GLY A O 1
ATOM 1645 N N . ASP A 1 223 ? -6.108 2.225 -17.960 1.00 90.50 223 ASP A N 1
ATOM 1646 C CA . ASP A 1 223 ? -6.129 2.616 -16.549 1.00 90.50 223 ASP A CA 1
ATOM 1647 C C . ASP A 1 223 ? -5.201 1.686 -15.763 1.00 90.50 223 ASP A C 1
ATOM 1649 O O . ASP A 1 223 ? -5.348 0.465 -15.806 1.00 90.50 223 ASP A O 1
ATOM 1653 N N . HIS A 1 224 ? -4.225 2.259 -15.067 1.00 93.56 224 HIS A N 1
ATOM 1654 C CA . HIS A 1 224 ? -3.219 1.515 -14.314 1.00 93.56 224 HIS A CA 1
ATOM 1655 C C . HIS A 1 224 ? -3.414 1.797 -12.831 1.00 93.56 224 HIS A C 1
ATOM 1657 O O . HIS A 1 224 ? -3.500 2.960 -12.440 1.00 93.56 224 HIS A O 1
ATOM 1663 N N . ARG A 1 225 ? -3.472 0.759 -11.995 1.00 94.75 225 ARG A N 1
ATOM 1664 C CA . ARG A 1 225 ? -3.770 0.908 -10.564 1.00 94.75 225 ARG A CA 1
ATOM 1665 C C . ARG A 1 2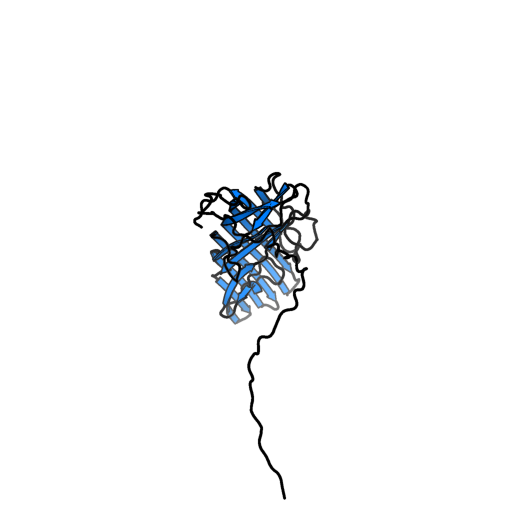25 ? -2.874 0.029 -9.708 1.00 94.75 225 ARG A C 1
ATOM 1667 O O . ARG A 1 225 ? -2.656 -1.137 -10.032 1.00 94.75 225 ARG A O 1
ATOM 1674 N N . PHE A 1 226 ? -2.418 0.551 -8.576 1.00 93.25 226 PHE A N 1
ATOM 1675 C CA . PHE A 1 226 ? -2.040 -0.307 -7.456 1.00 93.25 226 PHE A CA 1
ATOM 1676 C C . PHE A 1 226 ? -3.311 -0.677 -6.701 1.00 93.25 226 PHE A C 1
ATOM 1678 O O . PHE A 1 226 ? -3.904 0.185 -6.060 1.00 93.25 226 PHE A O 1
ATOM 1685 N N . LEU A 1 227 ? -3.723 -1.939 -6.799 1.00 92.25 227 LEU A N 1
ATOM 1686 C CA . LEU A 1 227 ? -4.929 -2.457 -6.164 1.00 92.25 227 LEU A CA 1
ATOM 1687 C C . LEU A 1 227 ? -4.589 -3.727 -5.389 1.00 92.25 227 LEU A C 1
ATOM 1689 O O . LEU A 1 227 ? -4.111 -4.696 -5.974 1.0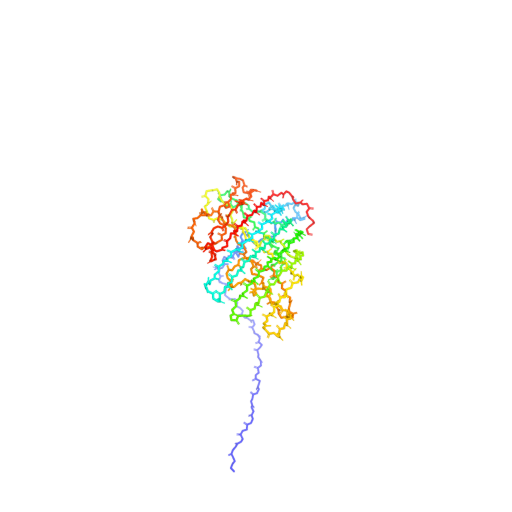0 92.25 227 LEU A O 1
ATOM 1693 N N . ASP A 1 228 ? -4.903 -3.731 -4.100 1.00 91.69 228 ASP A N 1
ATOM 1694 C CA . ASP A 1 228 ? -4.975 -4.946 -3.294 1.00 91.69 228 ASP A CA 1
ATOM 1695 C C . ASP A 1 228 ? -6.154 -4.807 -2.332 1.00 91.69 228 ASP A C 1
ATOM 1697 O O . ASP A 1 228 ? -6.291 -3.801 -1.637 1.00 91.69 228 ASP A O 1
ATOM 1701 N N . LEU A 1 229 ? -7.037 -5.800 -2.319 1.00 91.00 229 LEU A N 1
ATOM 1702 C CA . LEU A 1 229 ? -8.225 -5.817 -1.464 1.00 91.00 229 LEU A CA 1
ATOM 1703 C C . LEU A 1 229 ? -8.032 -6.685 -0.213 1.00 91.00 229 LEU A C 1
ATOM 1705 O O . LEU A 1 229 ? -8.930 -6.760 0.624 1.00 91.00 229 LEU A O 1
ATOM 1709 N N . SER A 1 230 ? -6.885 -7.354 -0.104 1.00 92.62 230 SER A N 1
ATOM 1710 C CA . SER A 1 230 ? -6.615 -8.401 0.876 1.00 92.62 230 SER A CA 1
ATOM 1711 C C . SER A 1 230 ? -5.159 -8.401 1.359 1.00 92.62 230 SER A C 1
ATOM 1713 O O . SER A 1 230 ? -4.615 -9.454 1.693 1.00 92.62 230 SER A O 1
ATOM 1715 N N . PHE A 1 231 ? -4.513 -7.233 1.417 1.00 93.69 231 PHE A N 1
ATOM 1716 C CA . PHE A 1 231 ? -3.117 -7.125 1.834 1.00 93.69 231 PHE A CA 1
ATOM 1717 C C . PHE A 1 231 ? -2.987 -7.423 3.333 1.00 93.69 231 PHE A C 1
ATOM 1719 O O . PHE A 1 231 ? -3.280 -6.574 4.178 1.00 93.69 231 PHE A O 1
ATOM 1726 N N . ALA A 1 232 ? -2.571 -8.639 3.679 1.00 94.00 232 ALA A N 1
ATOM 1727 C CA . ALA A 1 232 ? -2.472 -9.094 5.063 1.00 94.00 232 ALA A CA 1
ATOM 1728 C C . ALA A 1 232 ? -1.115 -8.745 5.697 1.00 94.00 232 ALA A C 1
ATOM 1730 O O . ALA A 1 232 ? -0.074 -8.921 5.076 1.00 94.00 232 ALA A O 1
ATOM 1731 N N . ILE A 1 233 ? -1.117 -8.307 6.956 1.00 94.62 233 ILE A N 1
ATOM 1732 C CA . ILE A 1 233 ? 0.068 -8.095 7.800 1.00 94.62 233 ILE A CA 1
ATOM 1733 C C . ILE A 1 233 ? -0.131 -8.902 9.076 1.00 94.62 233 ILE A C 1
ATOM 1735 O O . ILE A 1 233 ? -1.116 -8.665 9.769 1.00 94.62 233 ILE A O 1
ATOM 1739 N N . CYS A 1 234 ? 0.769 -9.834 9.387 1.00 92.94 234 CYS A N 1
ATOM 1740 C CA . CYS A 1 234 ? 0.518 -10.884 10.379 1.00 92.94 234 CYS A CA 1
ATOM 1741 C C . CYS A 1 234 ? 1.567 -10.937 11.502 1.00 92.94 234 CYS A C 1
ATOM 1743 O O . CYS A 1 234 ? 2.679 -10.424 11.364 1.00 92.94 234 CYS A O 1
ATOM 1745 N N . THR A 1 235 ? 1.204 -11.524 12.644 1.00 91.06 235 THR A N 1
ATOM 1746 C CA . THR A 1 235 ? 2.050 -11.649 13.852 1.00 91.06 235 THR A CA 1
ATOM 1747 C C . THR A 1 235 ? 3.132 -12.718 13.748 1.00 91.06 235 THR A C 1
ATOM 1749 O O . THR A 1 235 ? 4.074 -12.712 14.536 1.00 91.06 235 THR A O 1
ATOM 1752 N N . ASP A 1 236 ? 3.023 -13.632 12.788 1.00 84.38 236 ASP A N 1
ATOM 1753 C CA . ASP A 1 236 ? 3.933 -14.759 12.639 1.00 84.38 236 ASP A CA 1
ATOM 1754 C C . ASP A 1 236 ? 5.387 -14.316 12.390 1.00 84.38 236 ASP A C 1
ATOM 1756 O O . ASP A 1 236 ? 5.660 -13.303 11.740 1.00 84.38 236 ASP A O 1
ATOM 1760 N N . GLU A 1 237 ? 6.347 -15.070 12.936 1.00 69.62 237 GLU A N 1
ATOM 1761 C CA . GLU A 1 237 ? 7.769 -14.722 12.839 1.00 69.62 237 GLU A CA 1
ATOM 1762 C C . GLU A 1 237 ? 8.221 -14.674 11.384 1.00 69.62 237 GLU A C 1
ATOM 1764 O O . GLU A 1 237 ? 8.017 -15.639 10.665 1.00 69.62 237 GLU A O 1
ATOM 1769 N N . ALA A 1 238 ? 8.901 -13.614 10.947 1.00 63.28 238 ALA A N 1
ATOM 1770 C CA . ALA A 1 238 ? 9.440 -13.512 9.593 1.00 63.28 238 ALA A CA 1
ATOM 1771 C C . ALA A 1 238 ? 10.624 -14.479 9.378 1.00 63.28 238 ALA A C 1
ATOM 1773 O O . ALA A 1 238 ? 11.778 -14.119 9.580 1.00 63.28 238 ALA A O 1
ATOM 1774 N N . ALA A 1 239 ? 10.353 -15.718 8.960 1.00 62.97 239 ALA A N 1
ATOM 1775 C CA . ALA A 1 239 ? 11.404 -16.644 8.533 1.00 62.97 239 ALA A CA 1
ATOM 1776 C C . ALA A 1 239 ? 11.893 -16.298 7.105 1.00 62.97 239 ALA A C 1
ATOM 1778 O O . ALA A 1 239 ? 11.068 -16.313 6.177 1.00 62.97 239 ALA A O 1
ATOM 1779 N N . PRO A 1 240 ? 13.198 -16.040 6.887 1.00 64.00 240 PRO A N 1
ATOM 1780 C CA . PRO A 1 240 ? 13.747 -15.751 5.562 1.00 64.00 240 PRO A CA 1
ATOM 1781 C C . PRO A 1 240 ? 13.492 -16.896 4.570 1.00 64.00 240 PRO A C 1
ATOM 1783 O O . PRO A 1 240 ? 13.607 -18.069 4.923 1.00 64.00 240 PRO A O 1
ATOM 1786 N N . GLY A 1 241 ? 13.164 -16.569 3.316 1.00 61.66 241 GLY A N 1
ATOM 1787 C CA . GLY A 1 241 ? 13.012 -17.554 2.232 1.00 61.66 241 GLY A CA 1
ATOM 1788 C C . GLY A 1 241 ? 11.689 -18.331 2.210 1.00 61.66 241 GLY A C 1
ATOM 1789 O O . GLY A 1 241 ? 11.544 -19.253 1.410 1.00 61.66 241 GLY A O 1
ATOM 1790 N N . SER A 1 242 ? 10.720 -17.967 3.054 1.00 69.62 242 SER A N 1
ATOM 1791 C CA . SER A 1 242 ? 9.345 -18.486 2.983 1.00 69.62 242 SER A CA 1
ATOM 1792 C C . SER A 1 242 ? 8.440 -17.577 2.138 1.00 69.62 242 SER A C 1
ATOM 1794 O O . SER A 1 242 ? 8.756 -16.412 1.924 1.00 69.62 242 SER A O 1
ATOM 1796 N N . TYR A 1 243 ? 7.320 -18.091 1.628 1.00 79.12 243 TYR A N 1
ATOM 1797 C CA . TYR A 1 243 ? 6.315 -17.290 0.915 1.00 79.12 243 TYR A CA 1
ATOM 1798 C C . TYR A 1 243 ? 5.170 -16.932 1.862 1.00 79.12 243 TYR A C 1
ATOM 1800 O O . TYR A 1 243 ? 4.688 -17.811 2.572 1.00 79.12 243 TYR A O 1
ATOM 1808 N N . GLY A 1 244 ? 4.721 -15.673 1.878 1.00 83.44 244 GLY A N 1
ATOM 1809 C CA . GLY A 1 244 ? 3.584 -15.281 2.710 1.00 83.44 244 GLY A CA 1
ATOM 1810 C C . GLY A 1 244 ? 3.434 -13.773 2.918 1.00 83.44 244 GLY A C 1
ATOM 1811 O O . GLY A 1 244 ? 4.189 -12.985 2.355 1.00 83.44 244 GLY A O 1
ATOM 1812 N N . PRO A 1 245 ? 2.462 -13.348 3.732 1.00 88.12 245 PRO A N 1
ATOM 1813 C CA . PRO A 1 245 ? 2.315 -11.944 4.094 1.00 88.12 245 PRO A CA 1
ATOM 1814 C C . PRO A 1 245 ? 3.534 -11.414 4.877 1.00 88.12 245 PRO A C 1
ATOM 1816 O O . PRO A 1 245 ? 4.346 -12.194 5.396 1.00 88.12 245 PRO A O 1
ATOM 1819 N N . PRO A 1 246 ? 3.696 -10.084 4.988 1.00 89.94 246 PRO A N 1
ATOM 1820 C CA . PRO A 1 246 ? 4.621 -9.479 5.939 1.00 89.94 246 PRO A CA 1
ATOM 1821 C C . PRO A 1 246 ? 4.293 -9.907 7.379 1.00 89.94 246 PRO A C 1
ATOM 1823 O O . PRO A 1 246 ? 3.328 -9.434 7.975 1.00 89.94 246 PRO A O 1
ATOM 1826 N N . GLY A 1 247 ? 5.133 -10.788 7.930 1.00 90.00 247 GLY A N 1
ATOM 1827 C CA . GLY A 1 247 ? 5.106 -11.220 9.332 1.00 90.00 247 GLY A CA 1
ATOM 1828 C C . GLY A 1 247 ? 5.835 -10.252 10.275 1.00 90.00 247 GLY A C 1
ATOM 1829 O O . GLY A 1 247 ? 6.596 -9.393 9.815 1.00 90.00 247 GLY A O 1
ATOM 1830 N N . GLY A 1 248 ? 5.669 -10.413 11.589 1.00 91.38 248 GLY A N 1
ATOM 1831 C CA . GLY A 1 248 ? 6.280 -9.584 12.640 1.00 91.38 248 GLY A CA 1
ATOM 1832 C C . GLY A 1 248 ? 5.421 -8.411 13.125 1.00 91.38 248 GLY A C 1
ATOM 1833 O O . GLY A 1 248 ? 5.959 -7.418 13.618 1.00 91.38 248 GLY A O 1
ATOM 1834 N N . LEU A 1 249 ? 4.104 -8.473 12.920 1.00 93.94 249 LEU A N 1
ATOM 1835 C CA . LEU A 1 249 ? 3.145 -7.567 13.550 1.00 93.94 249 LEU A CA 1
ATOM 1836 C C . LEU A 1 249 ? 3.206 -7.737 15.073 1.00 93.94 249 LEU A C 1
ATOM 1838 O O . LEU A 1 249 ? 3.127 -8.846 15.588 1.00 93.94 249 LEU A O 1
ATOM 1842 N N . THR A 1 250 ? 3.319 -6.631 15.792 1.00 93.69 250 THR A N 1
ATOM 1843 C CA . THR A 1 250 ? 3.252 -6.584 17.253 1.00 93.69 250 THR A CA 1
ATOM 1844 C C . THR A 1 250 ? 1.976 -5.880 17.673 1.00 93.69 250 THR A C 1
ATOM 1846 O O . THR A 1 250 ? 1.642 -4.840 17.100 1.00 93.69 250 THR A O 1
ATOM 1849 N N . ILE A 1 251 ? 1.300 -6.406 18.687 1.00 92.94 251 ILE A N 1
ATOM 1850 C CA . ILE A 1 251 ? 0.059 -5.850 19.227 1.00 92.94 251 ILE A CA 1
ATOM 1851 C C . ILE A 1 251 ? 0.286 -5.572 20.714 1.00 92.94 251 ILE A C 1
ATOM 1853 O O . ILE A 1 251 ? 0.940 -6.368 21.387 1.00 92.94 251 ILE A O 1
ATOM 1857 N N . SER A 1 252 ? -0.175 -4.427 21.217 1.00 91.94 252 SER A N 1
ATOM 1858 C CA . SER A 1 252 ? -0.094 -4.107 22.645 1.00 91.94 252 SER A CA 1
ATOM 1859 C C . SER A 1 252 ? -0.946 -5.055 23.491 1.00 91.94 252 SER A C 1
ATOM 1861 O O . SER A 1 252 ? -1.933 -5.608 23.012 1.00 91.94 252 SER A O 1
ATOM 1863 N N . ASP A 1 253 ? -0.602 -5.179 24.775 1.00 88.00 253 ASP A N 1
ATOM 1864 C CA . ASP A 1 253 ? -1.297 -6.046 25.742 1.00 88.00 253 ASP A CA 1
ATOM 1865 C C . ASP A 1 253 ? -2.785 -5.706 25.943 1.00 88.00 253 ASP A C 1
ATOM 1867 O O . ASP A 1 253 ? -3.510 -6.487 26.545 1.00 88.00 253 ASP A O 1
ATOM 1871 N N . ASP A 1 254 ? -3.235 -4.534 25.493 1.00 85.25 254 ASP A N 1
ATOM 1872 C CA . ASP A 1 254 ? -4.629 -4.085 25.541 1.00 85.25 254 ASP A CA 1
ATOM 1873 C C . ASP A 1 254 ? -5.330 -4.127 24.169 1.00 85.25 254 ASP A C 1
ATOM 1875 O O . ASP A 1 254 ? -6.448 -3.630 24.036 1.00 85.25 254 ASP A O 1
ATOM 1879 N N . GLY A 1 255 ? -4.662 -4.641 23.130 1.00 87.19 255 GLY A N 1
ATOM 1880 C CA . GLY A 1 255 ? -5.199 -4.738 21.771 1.00 87.19 255 GLY A CA 1
ATOM 1881 C C . GLY A 1 255 ? -5.356 -3.400 21.037 1.00 87.19 255 GLY A C 1
ATOM 1882 O O . GLY A 1 255 ? -5.874 -3.372 19.921 1.00 87.19 255 GLY A O 1
ATOM 1883 N N . ARG A 1 256 ? -4.923 -2.268 21.616 1.00 92.00 256 ARG A N 1
ATOM 1884 C CA . ARG A 1 256 ? -5.204 -0.922 21.073 1.00 92.00 256 ARG A CA 1
ATOM 1885 C C . ARG A 1 256 ? -4.152 -0.376 20.118 1.00 92.00 256 ARG A C 1
ATOM 1887 O O . ARG A 1 256 ? -4.411 0.622 19.443 1.00 92.00 256 ARG A O 1
ATOM 1894 N N . LEU A 1 257 ? -2.970 -0.979 20.057 1.00 95.62 257 LEU A N 1
ATOM 1895 C CA . LEU A 1 257 ? -1.867 -0.544 19.205 1.00 95.62 257 LEU A CA 1
ATOM 1896 C C . LEU A 1 257 ? -1.303 -1.733 18.433 1.00 95.62 257 LEU A C 1
ATOM 1898 O O . LEU A 1 257 ? -0.777 -2.663 19.029 1.00 95.62 257 LEU A O 1
ATOM 1902 N N . TRP A 1 258 ? -1.364 -1.660 17.107 1.00 96.50 258 TRP A N 1
ATOM 1903 C CA . TRP A 1 258 ? -0.885 -2.698 16.197 1.00 96.50 258 TRP A CA 1
ATOM 1904 C C . TRP A 1 258 ? 0.212 -2.101 15.328 1.00 96.50 258 TRP A C 1
ATOM 1906 O O . TRP A 1 258 ? 0.007 -1.055 14.711 1.00 96.50 258 TRP A O 1
ATOM 1916 N N . GLN A 1 259 ? 1.394 -2.709 15.293 1.00 97.25 259 GLN A N 1
ATOM 1917 C CA . GLN A 1 259 ? 2.556 -2.125 14.626 1.00 97.25 259 GLN A CA 1
ATOM 1918 C C . GLN A 1 259 ? 3.380 -3.161 13.888 1.00 97.25 259 GLN A C 1
ATOM 1920 O O . GLN A 1 259 ? 3.662 -4.236 14.399 1.00 97.25 259 GLN A O 1
ATOM 1925 N N . ARG A 1 260 ? 3.839 -2.792 12.698 1.00 95.81 260 ARG A N 1
ATOM 1926 C CA . ARG A 1 260 ? 4.827 -3.546 11.934 1.00 95.81 260 ARG A CA 1
ATOM 1927 C C . ARG A 1 260 ? 5.826 -2.573 11.325 1.00 95.81 260 ARG A C 1
ATOM 1929 O O . ARG A 1 260 ? 5.406 -1.524 10.851 1.00 95.81 260 ARG A O 1
ATOM 1936 N N . ARG A 1 261 ? 7.129 -2.880 11.341 1.00 95.81 261 ARG A N 1
ATOM 1937 C CA . ARG A 1 261 ? 8.164 -2.012 10.751 1.00 95.81 261 ARG A CA 1
ATOM 1938 C C . ARG A 1 261 ? 9.316 -2.778 10.124 1.00 95.81 261 ARG A C 1
ATOM 1940 O O . ARG A 1 261 ? 9.783 -3.761 10.694 1.00 95.81 261 ARG A O 1
ATOM 1947 N N . GLY A 1 262 ? 9.811 -2.277 8.995 1.00 93.94 262 GLY A N 1
ATOM 1948 C CA . GLY A 1 262 ? 11.025 -2.768 8.341 1.00 93.94 262 GLY A CA 1
ATOM 1949 C C . GLY A 1 262 ? 10.797 -3.809 7.242 1.00 93.94 262 GLY A C 1
ATOM 1950 O O . GLY A 1 262 ? 9.720 -3.892 6.648 1.00 93.94 262 GLY A O 1
ATOM 1951 N N . ALA A 1 263 ? 11.838 -4.591 6.952 1.00 92.25 263 ALA A N 1
ATOM 1952 C CA . ALA A 1 263 ? 11.930 -5.431 5.758 1.00 92.25 263 ALA A CA 1
ATOM 1953 C C . ALA A 1 263 ? 10.840 -6.513 5.671 1.00 92.25 263 ALA A C 1
ATOM 1955 O O . ALA A 1 263 ? 10.490 -7.118 6.680 1.00 92.25 263 ALA A O 1
ATOM 1956 N N . TRP A 1 264 ? 10.328 -6.783 4.469 1.00 90.25 264 TRP A N 1
ATOM 1957 C CA . TRP A 1 264 ? 9.437 -7.913 4.182 1.00 90.25 264 TRP A CA 1
ATOM 1958 C C . TRP A 1 264 ? 10.163 -8.929 3.301 1.00 90.25 264 TRP A C 1
ATOM 1960 O O . TRP A 1 264 ? 10.344 -8.727 2.103 1.00 90.25 264 TRP A O 1
ATOM 1970 N N . GLU A 1 265 ? 10.588 -10.031 3.914 1.00 84.38 265 GLU A N 1
ATOM 1971 C CA . GLU A 1 265 ? 11.457 -11.028 3.271 1.00 84.38 265 GLU A CA 1
ATOM 1972 C C . GLU A 1 265 ? 10.690 -12.219 2.679 1.00 84.38 265 GLU A C 1
ATOM 1974 O O . GLU A 1 265 ? 11.269 -13.058 1.988 1.00 84.38 265 GLU A O 1
ATOM 1979 N N . ARG A 1 266 ? 9.382 -12.303 2.945 1.00 80.00 266 ARG A N 1
ATOM 1980 C CA . ARG A 1 266 ? 8.551 -13.451 2.592 1.00 80.00 266 ARG A CA 1
ATOM 1981 C C . ARG A 1 266 ? 7.805 -13.254 1.281 1.00 80.00 266 ARG A C 1
ATOM 1983 O O . ARG A 1 266 ? 6.622 -12.959 1.300 1.00 80.00 266 ARG A O 1
ATOM 1990 N N . HIS A 1 267 ? 8.447 -13.394 0.125 1.00 79.06 267 HIS A N 1
ATOM 1991 C CA . HIS A 1 267 ? 7.722 -13.226 -1.140 1.00 79.06 267 HIS A CA 1
ATOM 1992 C C . HIS A 1 267 ? 8.263 -14.033 -2.305 1.00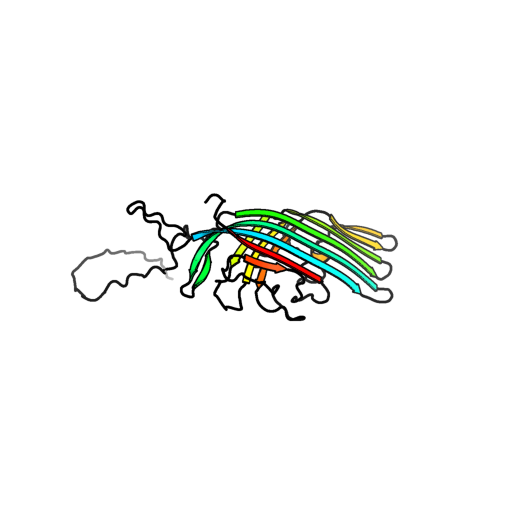 79.06 267 HIS A C 1
ATOM 1994 O O . HIS A 1 267 ? 9.454 -14.307 -2.394 1.00 79.06 267 HIS A O 1
ATOM 2000 N N . ALA A 1 268 ? 7.372 -14.314 -3.257 1.00 75.38 268 ALA A N 1
ATOM 2001 C CA . ALA A 1 268 ? 7.650 -15.014 -4.505 1.00 75.38 268 ALA A CA 1
ATOM 2002 C C . ALA A 1 268 ? 8.824 -14.439 -5.322 1.00 75.38 268 ALA A C 1
ATOM 2004 O O . ALA A 1 268 ? 9.534 -15.216 -5.951 1.00 75.38 268 ALA A O 1
ATOM 2005 N N . SER A 1 269 ? 9.086 -13.126 -5.265 1.00 77.44 269 SER A N 1
ATOM 2006 C CA . SER A 1 269 ? 10.193 -12.498 -6.015 1.00 77.44 269 SER A CA 1
ATOM 2007 C C . SER A 1 269 ? 11.420 -12.203 -5.151 1.00 77.44 269 SER A C 1
ATOM 2009 O O . SER A 1 269 ? 12.333 -11.516 -5.604 1.00 77.44 269 SER A O 1
ATOM 2011 N N . ALA A 1 270 ? 11.467 -12.682 -3.905 1.00 72.19 270 ALA A N 1
ATOM 2012 C CA . ALA A 1 270 ? 12.706 -12.680 -3.133 1.00 72.19 270 ALA A CA 1
ATOM 2013 C C . ALA A 1 270 ? 13.681 -13.728 -3.719 1.00 72.19 270 ALA A C 1
ATOM 2015 O O . ALA A 1 270 ? 13.234 -14.805 -4.117 1.00 72.19 270 ALA A O 1
ATOM 2016 N N . PRO A 1 271 ? 15.003 -13.458 -3.795 1.00 76.38 271 PRO A N 1
ATOM 2017 C CA . PRO A 1 271 ? 15.726 -12.281 -3.297 1.00 76.38 271 PRO A CA 1
ATOM 2018 C C . PRO A 1 271 ? 15.901 -11.146 -4.329 1.00 76.38 271 PRO A C 1
ATOM 2020 O O . PRO A 1 271 ? 16.651 -10.208 -4.075 1.00 76.38 271 PRO A O 1
ATOM 2023 N N . ALA A 1 272 ? 15.260 -11.219 -5.500 1.00 80.81 272 ALA A N 1
ATOM 2024 C CA . ALA A 1 272 ? 15.434 -10.231 -6.572 1.00 80.81 272 ALA A CA 1
ATOM 2025 C C . ALA A 1 272 ? 14.830 -8.850 -6.248 1.00 80.81 272 ALA A C 1
ATOM 2027 O O . ALA A 1 272 ? 15.116 -7.876 -6.939 1.00 80.81 272 ALA A O 1
ATOM 2028 N N . GLU A 1 273 ? 13.997 -8.758 -5.213 1.00 87.81 273 GLU A N 1
ATOM 2029 C CA . GLU A 1 273 ? 13.271 -7.554 -4.821 1.00 87.81 273 GLU A CA 1
ATOM 2030 C C . GLU A 1 273 ? 13.410 -7.311 -3.316 1.00 87.81 273 GLU A C 1
ATOM 2032 O O . GLU A 1 273 ? 13.144 -8.209 -2.513 1.00 87.81 273 GLU A O 1
ATOM 2037 N N . GLN A 1 274 ? 13.799 -6.093 -2.940 1.00 91.69 274 GLN A N 1
ATOM 2038 C CA . GLN A 1 274 ? 13.827 -5.633 -1.554 1.00 91.69 274 GLN A CA 1
ATOM 2039 C C . GLN A 1 274 ? 12.537 -4.892 -1.239 1.00 91.69 274 GLN A C 1
ATOM 2041 O O . GLN A 1 274 ? 12.022 -4.155 -2.076 1.00 91.69 274 GLN A O 1
ATOM 2046 N N . ARG A 1 275 ? 12.005 -5.092 -0.034 1.00 91.69 275 ARG A N 1
ATOM 2047 C CA . ARG A 1 275 ? 10.686 -4.581 0.347 1.00 91.69 275 ARG A CA 1
ATOM 2048 C C . ARG A 1 275 ? 10.670 -4.164 1.796 1.00 91.69 275 ARG A C 1
ATOM 2050 O O . ARG A 1 275 ? 11.339 -4.784 2.622 1.00 91.69 275 ARG A O 1
ATOM 2057 N N . SER A 1 276 ? 9.828 -3.198 2.118 1.00 94.38 276 SER A N 1
ATOM 2058 C CA . SER A 1 276 ? 9.539 -2.808 3.493 1.00 94.38 276 SER A CA 1
ATOM 2059 C C . SER A 1 276 ? 8.063 -2.504 3.675 1.00 94.38 276 SER A C 1
ATOM 2061 O O . SER A 1 276 ? 7.435 -1.912 2.796 1.00 94.38 276 SER A O 1
ATOM 2063 N N . VAL A 1 277 ? 7.548 -2.870 4.845 1.00 95.69 277 VAL A N 1
ATOM 2064 C CA . VAL A 1 277 ? 6.199 -2.531 5.294 1.00 95.69 277 VAL A CA 1
ATOM 2065 C C . VAL A 1 277 ? 6.301 -1.880 6.665 1.00 95.69 277 VAL A C 1
ATOM 2067 O O . VAL A 1 277 ? 6.727 -2.516 7.636 1.00 95.69 277 VAL A O 1
ATOM 2070 N N . ASP A 1 278 ? 5.869 -0.625 6.724 1.00 98.00 278 ASP A N 1
ATOM 2071 C CA . ASP A 1 278 ? 5.651 0.114 7.955 1.00 98.00 278 ASP A CA 1
ATOM 2072 C C . ASP A 1 278 ? 4.148 0.348 8.125 1.00 98.00 278 ASP A C 1
ATOM 2074 O O . ASP A 1 278 ? 3.489 0.998 7.315 1.00 98.00 278 ASP A O 1
ATOM 2078 N N . PHE A 1 279 ? 3.596 -0.192 9.200 1.00 98.38 279 PHE A N 1
ATOM 2079 C CA . PHE A 1 279 ? 2.192 -0.094 9.552 1.00 98.38 279 PHE A CA 1
ATOM 2080 C C . PHE A 1 279 ? 2.071 0.281 11.024 1.00 98.38 279 PHE A C 1
ATOM 2082 O O . PHE A 1 279 ? 2.828 -0.177 11.885 1.00 98.38 279 PHE A O 1
ATOM 2089 N N . THR A 1 280 ? 1.134 1.163 11.331 1.00 98.62 280 THR A N 1
ATOM 2090 C CA . THR A 1 280 ? 0.744 1.463 12.706 1.00 98.62 280 THR A CA 1
ATOM 2091 C C . THR A 1 280 ? -0.738 1.749 12.709 1.00 98.62 280 THR A C 1
ATOM 2093 O O . THR A 1 280 ? -1.165 2.628 11.975 1.00 98.62 280 THR A O 1
ATOM 2096 N N . LEU A 1 281 ? -1.486 1.048 13.550 1.00 98.56 281 LEU A N 1
ATOM 2097 C CA . LEU A 1 281 ? -2.900 1.270 13.809 1.00 98.56 281 LEU A CA 1
ATOM 2098 C C . LEU A 1 281 ? -3.110 1.519 15.296 1.00 98.56 281 LEU A C 1
ATOM 2100 O O . LEU A 1 281 ? -2.500 0.864 16.142 1.00 98.56 281 LEU A O 1
ATOM 2104 N N . ARG A 1 282 ? -3.968 2.489 15.602 1.00 98.19 282 ARG A N 1
ATOM 2105 C CA . ARG A 1 282 ? -4.361 2.895 16.946 1.00 98.19 282 ARG A CA 1
ATOM 2106 C C . ARG A 1 282 ? -5.872 2.874 17.058 1.00 98.19 282 ARG A C 1
ATOM 2108 O O . ARG A 1 282 ? -6.560 3.467 16.234 1.00 98.19 282 ARG A O 1
ATOM 2115 N N . VAL A 1 283 ? -6.362 2.252 18.117 1.00 96.12 283 VAL A N 1
ATOM 2116 C CA . VAL A 1 283 ? -7.768 2.309 18.508 1.00 96.12 283 VAL A CA 1
ATOM 2117 C C . VAL A 1 283 ? -7.957 3.521 19.412 1.00 96.12 283 VAL A C 1
ATOM 2119 O O . VAL A 1 283 ? -7.332 3.624 20.471 1.00 96.12 283 VAL A O 1
ATOM 2122 N N . VAL A 1 284 ? -8.790 4.462 18.980 1.00 94.81 284 VAL A N 1
ATOM 2123 C CA . VAL A 1 284 ? -9.023 5.747 19.648 1.00 94.81 284 VAL A CA 1
ATOM 2124 C C . VAL A 1 284 ? -10.525 6.020 19.808 1.00 94.81 284 VAL A C 1
ATOM 2126 O O . VAL A 1 284 ? -11.345 5.380 19.142 1.00 94.81 284 VAL A O 1
ATOM 2129 N N . PRO A 1 285 ? -10.924 6.953 20.695 1.00 91.19 285 PRO A N 1
ATOM 2130 C CA . PRO A 1 285 ? -12.314 7.395 20.774 1.00 91.19 285 PRO A CA 1
ATOM 2131 C C . PRO A 1 285 ? -12.822 7.945 19.429 1.00 91.19 285 PRO A C 1
ATOM 2133 O O . PRO A 1 285 ? -12.050 8.585 18.711 1.00 91.19 285 PRO A O 1
ATOM 2136 N N . PRO A 1 286 ? -14.107 7.741 19.087 1.00 87.81 286 PRO A N 1
ATOM 2137 C CA . PRO A 1 286 ? -14.651 8.160 17.803 1.00 87.81 286 PRO A CA 1
ATOM 2138 C C . PRO A 1 286 ? -14.711 9.686 17.682 1.00 87.81 286 PRO A C 1
ATOM 2140 O O . PRO A 1 286 ? -15.213 10.382 18.565 1.00 87.81 286 PRO A O 1
ATOM 2143 N N . THR A 1 287 ? -14.206 10.197 16.561 1.00 88.12 287 THR A N 1
ATOM 2144 C CA . THR A 1 287 ? -14.247 11.626 16.195 1.00 88.12 287 THR A CA 1
ATOM 2145 C C . THR A 1 287 ? -14.927 11.874 14.851 1.00 88.12 287 THR A C 1
ATOM 2147 O O . THR A 1 287 ? -15.374 12.990 14.584 1.00 88.12 287 THR A O 1
ATOM 2150 N N . LEU A 1 288 ? -15.022 10.841 14.011 1.00 77.94 288 LEU A N 1
ATOM 2151 C CA . LEU A 1 288 ? -15.751 10.877 12.750 1.00 77.94 288 LEU A CA 1
ATOM 2152 C C . LEU A 1 288 ? -17.273 10.858 12.980 1.00 77.94 288 LEU A C 1
ATOM 2154 O O . LEU A 1 288 ? -17.741 10.251 13.947 1.00 77.94 288 LEU A O 1
ATOM 2158 N N . PRO A 1 289 ? -18.057 11.500 12.094 1.00 71.75 289 PRO A N 1
ATOM 2159 C CA . PRO A 1 289 ? -19.508 11.368 12.114 1.00 71.75 289 PRO A CA 1
ATOM 2160 C C . PRO A 1 289 ? -19.933 9.931 11.765 1.00 71.75 289 PRO A C 1
ATOM 2162 O O . PRO A 1 289 ? -19.258 9.254 10.986 1.00 71.75 289 PRO A O 1
ATOM 2165 N N . LEU A 1 290 ? -21.052 9.500 12.355 1.00 62.19 290 LEU A N 1
ATOM 2166 C CA . LEU A 1 290 ? -21.729 8.225 12.079 1.00 62.19 290 LEU A CA 1
ATOM 2167 C C . LEU A 1 290 ? -22.444 8.211 10.721 1.00 62.19 290 LEU A C 1
ATOM 2169 O O . LEU A 1 290 ? -22.995 9.271 10.343 1.00 62.19 290 LEU A O 1
#

Secondary structure (DSSP, 8-state):
----------------------------------TT-S-SS-EETTTTEE-TTEEEEEEEEEEEEEEEEEEEE--TT-EEEEEEEEEEEEEEEEEEEEEE-TTS-EEEE-EE-SSSS-EEPPEEEEEEEEEEEEEEEEETTEEEEEEEEEEEE-SEEEEEEEPPB-TT----EEEEEEEEEEEEEEEEEEEETTEEEEEE--GGGGS--TT-TT-PEEETTTEEEEEEEEEEEESS---TT--SS----EE-TTS-EEEE-SB---STTTTT-EEEEEEEEEEE---S--

Radius of gyration: 28.95 Å; chains: 1; bounding box: 89×51×71 Å

pLDDT: mean 79.79, std 21.01, range [25.45, 98.62]

Foldseek 3Di:
DDDDDDDDDDDDDDDDDDDDDDDPDPPDPPPPPPPPPDFLWDQDPPVSDIPPFKDKWKKKKKKKKKKWFWDWDDDDQKIKTKTKMKIWIKIKMFIWIWGQDPQRWIATHQFGPPDDDTHGGDMDMWIKMWIWIWMWIGHDQKIKIWTDTKMFIKPDWDFPGWDIDHVPDQKTKTWIWTKTWIDDDTWIWMDHVVDIDIDHDQSQVSVVDPFDLSHWDADPPGTTMDTDGGQIEIQDDQDAPAADHNHNWDADPRRFKIWDWFWRRHTPCPPRMTMIMTMIMGIGHDDDDD

Sequence (290 aa):
MRRGTTPSLFVACLAVAGCGTSDPDSSGADERSDPDSGPCVSYYADSNEVADRGQLVQLDFTFRYAATRSMRAGDGDTTMELDAQSQLEGTASQLACAWDTVEGGVRYDLVRNDGDEPQPFAATHTGTAQLKGMRVTRADGATIHEEVDMAGPLETLRVAQLGPWEPGDSHMCAILAFDAPIRGKSVMRISAPGHQREEPMDPSGLVLDGYSALSPTTYDGGDHRFLDLSFAICTDEAAPGSYGPPGGLTISDDGRLWQRRGAWERHASAPAEQRSVDFTLRVVPPTLPL

Organism: Pseudoxanthomonas suwonensis (strain 11-1) (NCBI:txid743721)